Protein AF-A0AAJ1CGI8-F1 (afdb_monomer_lite)

Secondary structure (DSSP, 8-state):
----B--TT-SEE--HHHHHHHHHHHHHH---SPPEE-TTSBEEE-HHHHHHHHHTT---------SSS------TT--TT-HHHHHHHHHHHHHHHTSEE-HHHHHHH--HHHHHTTT----TTSS-HHHHTTT--------TT-S---------GGGHHHHHHHHHHH-HHHHHHHHHHHHHHHHTT-

Foldseek 3Di:
DPPAAEDPLAQKDQDPVLLVLLLVLCVQQNDDDDFDADPNNYTNGCNSNVVSCVVVVHDDDDDDDPPPDDDDDDDPVDDPPDPSVVSNVVSVVVSVVNIDGPVVSVVVVDDPVRCVVVVNDDPPVPPPPVVCVVPVDFPWPPPVVDPDIDGDDDDPPVCVVVVVVCCVVPNPVVVVVVCCVVVVVVVVVD

Sequence (190 aa):
MADIKLDPKNYRVHGEKNKAIIRKSLEDCGTGRSILLDGDDVVIAGNGVYEQAQALGLPVRVIESDGRELIAIKRTDLKTEDDKRRALALADNHASDTSVFNIDSVLMDFSPEELDMWEFEIDTANIDLLSEVEQNGFKNAVNESSDLFTLSFALPKSMKEDVEAYIKRNGKDNLTQLIISEVCRDAEVK

Organism: NCBI:txid328813

Radius of gyration: 23.58 Å; chains: 1; bounding box: 52×40×68 Å

pLDDT: mean 82.71, std 18.22, range [37.0, 97.88]

Structure (mmCIF, N/CA/C/O backbone):
data_AF-A0AAJ1CGI8-F1
#
_entry.id   AF-A0AAJ1CGI8-F1
#
loop_
_atom_site.group_PDB
_atom_site.id
_atom_site.type_symbol
_atom_site.label_atom_id
_atom_site.label_alt_id
_atom_site.label_comp_id
_atom_site.label_asym_id
_atom_site.label_entity_id
_atom_site.label_seq_id
_atom_site.pdbx_PDB_ins_code
_atom_site.Cartn_x
_atom_site.Cartn_y
_atom_site.Cartn_z
_atom_site.occupancy
_atom_site.B_iso_or_equiv
_atom_site.auth_seq_id
_atom_site.auth_comp_id
_atom_site.auth_asym_id
_atom_site.auth_atom_id
_atom_site.pdbx_PDB_model_num
ATOM 1 N N . MET A 1 1 ? -12.307 19.191 0.518 1.00 54.50 1 MET A N 1
ATOM 2 C CA . MET A 1 1 ? -11.689 17.870 0.751 1.00 54.50 1 MET A CA 1
ATOM 3 C C . MET A 1 1 ? -10.482 17.816 -0.160 1.00 54.50 1 MET A C 1
ATOM 5 O O . MET A 1 1 ? -10.618 18.311 -1.271 1.00 54.50 1 MET A O 1
ATOM 9 N N . ALA A 1 2 ? -9.329 17.349 0.322 1.00 65.31 2 ALA A N 1
ATOM 10 C CA . ALA A 1 2 ? -8.169 17.146 -0.545 1.00 65.31 2 ALA A CA 1
ATOM 11 C C . ALA A 1 2 ? -8.560 16.169 -1.663 1.00 65.31 2 ALA A C 1
ATOM 13 O O . ALA A 1 2 ? -9.257 15.184 -1.393 1.00 65.31 2 ALA A O 1
ATOM 14 N N . ASP A 1 3 ? -8.198 16.495 -2.899 1.00 88.94 3 ASP A N 1
ATOM 15 C CA . ASP A 1 3 ? -8.487 15.672 -4.073 1.00 88.94 3 ASP A CA 1
ATOM 16 C C . ASP A 1 3 ? -7.402 14.599 -4.188 1.00 88.94 3 ASP A C 1
ATOM 18 O O . ASP A 1 3 ? -6.450 14.732 -4.954 1.00 88.94 3 ASP A O 1
ATOM 22 N N . ILE A 1 4 ? -7.510 13.582 -3.327 1.00 96.00 4 ILE A N 1
ATOM 23 C CA . ILE A 1 4 ? -6.536 12.493 -3.240 1.00 96.00 4 ILE A CA 1
ATOM 24 C C . ILE A 1 4 ? -6.650 11.614 -4.486 1.00 96.00 4 ILE A C 1
ATOM 26 O O . ILE A 1 4 ? -7.732 11.136 -4.834 1.00 96.00 4 ILE A O 1
ATOM 30 N N . LYS A 1 5 ? -5.513 11.360 -5.130 1.00 96.94 5 LYS A N 1
ATOM 31 C CA . LYS A 1 5 ? -5.413 10.602 -6.378 1.00 96.94 5 LYS A CA 1
ATOM 32 C C . LYS A 1 5 ? -4.744 9.263 -6.121 1.00 96.94 5 LYS A C 1
ATOM 34 O O . LYS A 1 5 ? -3.723 9.183 -5.442 1.00 96.94 5 LYS A O 1
ATOM 39 N N . LEU A 1 6 ? -5.296 8.209 -6.714 1.00 96.88 6 LEU A N 1
ATOM 40 C CA . LEU A 1 6 ? -4.577 6.943 -6.827 1.00 96.88 6 LEU A CA 1
ATOM 41 C C . LEU A 1 6 ? -3.311 7.154 -7.661 1.00 96.88 6 LEU A C 1
ATOM 43 O O . LEU A 1 6 ? -3.328 7.917 -8.629 1.00 96.88 6 LEU A O 1
ATOM 47 N N . ASP A 1 7 ? -2.239 6.461 -7.296 1.00 96.25 7 ASP A N 1
ATOM 48 C CA . ASP A 1 7 ? -0.998 6.500 -8.057 1.00 96.25 7 ASP A CA 1
ATOM 49 C C . ASP A 1 7 ? -1.140 5.659 -9.338 1.00 96.25 7 ASP A C 1
ATOM 51 O O . ASP A 1 7 ? -1.318 4.436 -9.256 1.00 96.25 7 ASP A O 1
ATOM 55 N N . PRO A 1 8 ? -1.054 6.272 -10.536 1.00 91.94 8 PRO A N 1
ATOM 56 C CA . PRO A 1 8 ? -1.125 5.541 -11.797 1.00 91.94 8 PRO A CA 1
ATOM 57 C C . PRO A 1 8 ? 0.073 4.605 -12.026 1.00 91.94 8 PRO A C 1
ATOM 59 O O . PRO A 1 8 ? -0.001 3.746 -12.904 1.00 91.94 8 PRO A O 1
ATOM 62 N N . LYS A 1 9 ? 1.164 4.761 -11.264 1.00 92.19 9 LYS A N 1
ATOM 63 C CA . LYS A 1 9 ? 2.377 3.936 -11.312 1.00 92.19 9 LYS A CA 1
ATOM 64 C C . LYS A 1 9 ? 2.575 3.080 -10.055 1.00 92.19 9 LYS A C 1
ATOM 66 O O . LYS A 1 9 ? 3.682 2.619 -9.795 1.00 92.19 9 LYS A O 1
ATOM 71 N N . ASN A 1 10 ? 1.506 2.813 -9.304 1.00 92.50 10 ASN A N 1
ATOM 72 C CA . ASN A 1 10 ? 1.587 2.021 -8.081 1.00 92.50 10 ASN A CA 1
ATOM 73 C C . ASN A 1 10 ? 2.262 0.658 -8.328 1.00 92.50 10 ASN A C 1
ATOM 75 O O . ASN A 1 10 ? 1.743 -0.184 -9.067 1.00 92.50 10 ASN A O 1
ATOM 79 N N . TYR A 1 11 ? 3.378 0.402 -7.643 1.00 92.94 11 TYR A N 1
ATOM 80 C CA . TYR A 1 11 ? 4.131 -0.846 -7.794 1.00 92.94 11 TYR A CA 1
ATOM 81 C C . TYR A 1 11 ? 3.379 -2.080 -7.290 1.00 92.94 11 TYR A C 1
ATOM 83 O O . TYR A 1 11 ? 3.784 -3.196 -7.596 1.00 92.94 11 TYR A O 1
ATOM 91 N N . ARG A 1 12 ? 2.304 -1.928 -6.505 1.00 93.06 12 ARG A N 1
ATOM 92 C CA . ARG A 1 12 ? 1.484 -3.054 -6.034 1.00 93.06 12 ARG A CA 1
ATOM 93 C C . ARG A 1 12 ? 0.245 -3.252 -6.904 1.00 93.06 12 ARG A C 1
ATOM 95 O O . ARG A 1 12 ? -0.610 -2.379 -7.001 1.00 93.06 12 ARG A O 1
ATOM 102 N N . VAL A 1 13 ? 0.082 -4.448 -7.456 1.00 90.75 13 VAL A N 1
ATOM 103 C CA . VAL A 1 13 ? -1.128 -4.849 -8.177 1.00 90.75 13 VAL A CA 1
ATOM 104 C C . VAL A 1 13 ? -2.118 -5.480 -7.202 1.00 90.75 13 VAL A C 1
ATOM 106 O O . VAL A 1 13 ? -1.819 -6.459 -6.510 1.00 90.75 13 VAL A O 1
ATOM 109 N N . HIS A 1 14 ? -3.326 -4.923 -7.168 1.00 93.00 14 HIS A N 1
ATOM 110 C CA . HIS A 1 14 ? -4.419 -5.381 -6.317 1.00 93.00 14 HIS A CA 1
ATOM 111 C C . HIS A 1 14 ? -5.471 -6.105 -7.165 1.00 93.00 14 HIS A C 1
ATOM 113 O O . HIS A 1 14 ? -6.295 -5.466 -7.814 1.00 93.00 14 HIS A O 1
ATOM 119 N N . GLY A 1 15 ? -5.452 -7.440 -7.168 1.00 91.75 15 GLY A N 1
ATOM 120 C CA . GLY A 1 15 ? -6.490 -8.245 -7.826 1.00 91.75 15 GLY A CA 1
ATOM 121 C C . GLY A 1 15 ? -7.808 -8.286 -7.040 1.00 91.75 15 GLY A C 1
ATOM 122 O O . GLY A 1 15 ? -7.861 -7.921 -5.866 1.00 91.75 15 GLY A O 1
ATOM 123 N N . GLU A 1 16 ? -8.872 -8.811 -7.650 1.00 94.56 16 GLU A N 1
ATOM 124 C CA . GLU A 1 16 ? -10.221 -8.840 -7.052 1.00 94.56 16 GLU A CA 1
ATOM 125 C C . GLU A 1 16 ? -10.273 -9.522 -5.678 1.00 94.56 16 GLU A C 1
ATOM 127 O O . GLU A 1 16 ? -10.894 -9.014 -4.745 1.00 94.56 16 GLU A O 1
ATOM 132 N N . LYS A 1 17 ? -9.557 -10.643 -5.507 1.00 94.06 17 LYS A N 1
ATOM 133 C CA . LYS A 1 17 ? -9.461 -11.330 -4.208 1.00 94.06 17 LYS A CA 1
ATOM 134 C C . LYS A 1 17 ? -8.841 -10.428 -3.140 1.00 94.06 17 LYS A C 1
ATOM 136 O O . LYS A 1 17 ? -9.324 -10.389 -2.011 1.00 94.06 17 LYS A O 1
ATOM 141 N N . ASN A 1 18 ? -7.781 -9.707 -3.497 1.00 96.19 18 ASN A N 1
ATOM 142 C CA . ASN A 1 18 ? -7.107 -8.784 -2.596 1.00 96.19 18 ASN A CA 1
ATOM 143 C C . ASN A 1 18 ? -8.034 -7.622 -2.206 1.00 96.19 18 ASN A C 1
ATOM 145 O O . ASN A 1 18 ? -8.237 -7.367 -1.019 1.00 96.19 18 ASN A O 1
ATOM 149 N N . LYS A 1 19 ? -8.687 -6.995 -3.193 1.00 96.69 19 LYS A N 1
ATOM 150 C CA . LYS A 1 19 ? -9.667 -5.922 -2.971 1.00 96.69 19 LYS A CA 1
ATOM 151 C C . LYS A 1 19 ? -10.836 -6.372 -2.096 1.00 96.69 19 LYS A C 1
ATOM 153 O O . LYS A 1 19 ? -11.246 -5.631 -1.205 1.00 96.69 19 LYS A O 1
ATOM 158 N N . ALA A 1 20 ? -11.332 -7.594 -2.285 1.00 96.88 20 ALA A N 1
ATOM 159 C CA . ALA A 1 20 ? -12.395 -8.163 -1.460 1.00 96.88 20 ALA A CA 1
ATOM 160 C C . ALA A 1 20 ? -11.973 -8.328 0.012 1.00 96.88 20 ALA A C 1
ATOM 162 O O . ALA A 1 20 ? -12.754 -8.013 0.909 1.00 96.88 20 ALA A O 1
ATOM 163 N N . ILE A 1 21 ? -10.735 -8.769 0.274 1.00 96.62 21 ILE A N 1
ATOM 164 C CA . ILE A 1 21 ? -10.188 -8.867 1.640 1.00 96.62 21 ILE A CA 1
ATOM 165 C C . ILE A 1 21 ? -10.078 -7.475 2.273 1.00 96.62 21 ILE A C 1
ATOM 167 O O . ILE A 1 21 ? -10.522 -7.286 3.407 1.00 96.62 21 ILE A O 1
ATOM 171 N N . ILE A 1 22 ? -9.541 -6.496 1.537 1.00 97.56 22 ILE A N 1
ATOM 172 C CA . ILE A 1 22 ? -9.420 -5.105 1.997 1.00 97.56 22 ILE A CA 1
ATOM 173 C C . ILE A 1 22 ? -10.798 -4.537 2.345 1.00 97.56 22 ILE A C 1
ATOM 175 O O . ILE A 1 22 ? -10.999 -4.046 3.456 1.00 97.56 22 ILE A O 1
ATOM 179 N N . ARG A 1 23 ? -11.766 -4.645 1.427 1.00 97.88 23 ARG A N 1
ATOM 180 C CA . ARG A 1 23 ? -13.141 -4.177 1.634 1.00 97.88 23 ARG A CA 1
ATOM 181 C C . ARG A 1 23 ? -13.770 -4.818 2.866 1.00 97.88 23 ARG A C 1
ATOM 183 O O . ARG A 1 23 ? -14.272 -4.097 3.722 1.00 97.88 23 ARG A O 1
ATOM 190 N N . LYS A 1 24 ? -13.676 -6.144 2.996 1.00 97.50 24 LYS A N 1
ATOM 191 C CA . LYS A 1 24 ? -14.204 -6.866 4.159 1.00 97.50 24 LYS A CA 1
ATOM 192 C C . LYS A 1 24 ? -13.574 -6.379 5.464 1.00 97.50 24 LYS A C 1
ATOM 194 O O . LYS A 1 24 ? -14.275 -6.183 6.452 1.00 97.50 24 LYS A O 1
ATOM 199 N N . SER A 1 25 ? -12.259 -6.156 5.475 1.00 97.81 25 SER A N 1
ATOM 200 C CA . SER A 1 25 ? -11.570 -5.600 6.642 1.00 97.81 25 SER A CA 1
ATOM 201 C C . SER A 1 25 ? -12.095 -4.208 6.997 1.00 97.81 25 SER A C 1
ATOM 203 O O . SER A 1 25 ? -12.320 -3.923 8.171 1.00 97.81 25 SER A O 1
ATOM 205 N N . LEU A 1 26 ? -12.313 -3.341 6.005 1.00 97.81 26 LEU A N 1
ATOM 206 C CA . LEU A 1 26 ? -12.852 -1.999 6.227 1.00 97.81 26 LEU A CA 1
ATOM 207 C C . LEU A 1 26 ? -14.278 -2.035 6.792 1.00 97.81 26 LEU A C 1
ATOM 209 O O . LEU A 1 26 ? -14.566 -1.297 7.732 1.00 97.81 26 LEU A O 1
ATOM 213 N N . GLU A 1 27 ? -15.140 -2.904 6.266 1.00 97.81 27 GLU A N 1
ATOM 214 C CA . GLU A 1 27 ? -16.526 -3.073 6.722 1.00 97.81 27 GLU A CA 1
ATOM 215 C C . GLU A 1 27 ? -16.593 -3.625 8.155 1.00 97.81 27 GLU A C 1
ATOM 217 O O . GLU A 1 27 ? -17.254 -3.045 9.018 1.00 97.81 27 GLU A O 1
ATOM 222 N N . ASP A 1 28 ? -15.865 -4.709 8.437 1.00 97.31 28 ASP A N 1
ATOM 223 C CA . ASP A 1 28 ? -15.960 -5.415 9.719 1.00 97.31 28 ASP A CA 1
ATOM 224 C C . ASP A 1 28 ? -15.150 -4.726 10.827 1.00 97.31 28 ASP A C 1
ATOM 226 O O . ASP A 1 28 ? -15.554 -4.675 11.994 1.00 97.31 28 ASP A O 1
ATOM 230 N N . CYS A 1 29 ? -13.966 -4.212 10.483 1.00 97.12 29 CYS A N 1
ATOM 231 C CA . CYS A 1 29 ? -12.972 -3.756 11.452 1.00 97.12 29 CYS A CA 1
ATOM 232 C C . CYS A 1 29 ? -12.777 -2.234 11.464 1.00 97.12 29 CYS A C 1
ATOM 234 O O . CYS A 1 29 ? -12.255 -1.699 12.454 1.00 97.12 29 CYS A O 1
ATOM 236 N N . GLY A 1 30 ? -13.224 -1.523 10.427 1.00 96.56 30 GLY A N 1
ATOM 237 C CA . GLY A 1 30 ? -12.868 -0.126 10.179 1.00 96.56 30 GLY A CA 1
ATOM 238 C C . GLY A 1 30 ? -11.433 0.028 9.662 1.00 96.56 30 GLY A C 1
ATOM 239 O O . GLY A 1 30 ? -10.721 -0.952 9.444 1.00 96.56 30 GLY A O 1
ATOM 240 N N . THR A 1 31 ? -10.979 1.271 9.501 1.00 94.75 31 THR A N 1
ATOM 241 C CA . THR A 1 31 ? -9.614 1.563 9.036 1.00 94.75 31 THR A CA 1
ATOM 242 C C . THR A 1 31 ? -8.566 1.127 10.069 1.00 94.75 31 THR A C 1
ATOM 244 O O . THR A 1 31 ? -8.690 1.399 11.268 1.00 94.75 31 THR A O 1
ATOM 247 N N . GLY A 1 32 ? -7.550 0.395 9.607 1.00 90.44 32 GLY A N 1
ATOM 248 C CA . GLY A 1 32 ? -6.433 -0.081 10.426 1.00 90.44 32 GLY A CA 1
ATOM 249 C C . GLY A 1 32 ? -5.272 0.907 10.430 1.00 90.44 32 GLY A C 1
ATOM 250 O O . GLY A 1 32 ? -5.163 1.739 11.330 1.00 90.44 32 GLY A O 1
ATOM 251 N N . ARG A 1 33 ? -4.411 0.802 9.412 1.00 89.81 33 ARG A N 1
ATOM 252 C CA . ARG A 1 33 ? -3.292 1.727 9.160 1.00 89.81 33 ARG A CA 1
ATOM 253 C C . ARG A 1 33 ? -3.723 2.938 8.326 1.00 89.81 33 ARG A C 1
ATOM 255 O O . ARG A 1 33 ? -4.756 2.909 7.656 1.00 89.81 33 ARG A O 1
ATOM 262 N N . SER A 1 34 ? -2.921 4.000 8.385 1.00 95.00 34 SER A N 1
ATOM 263 C CA . SER A 1 34 ? -2.995 5.124 7.449 1.00 95.00 34 SER A CA 1
ATOM 264 C C . SER A 1 34 ? -2.550 4.720 6.046 1.00 95.00 34 SER A C 1
ATOM 266 O O . SER A 1 34 ? -1.840 3.733 5.858 1.00 95.00 34 SER A O 1
ATOM 268 N N . ILE A 1 35 ? -2.943 5.543 5.078 1.00 96.38 35 ILE A N 1
ATOM 269 C CA . ILE A 1 35 ? -2.306 5.622 3.762 1.00 96.38 35 ILE A CA 1
ATOM 270 C C . ILE A 1 35 ? -1.224 6.709 3.787 1.00 96.38 35 ILE A C 1
ATOM 272 O O . ILE A 1 35 ? -1.227 7.559 4.683 1.00 96.38 35 ILE A O 1
ATOM 276 N N . LEU A 1 36 ? -0.319 6.689 2.813 1.00 97.38 36 LEU A N 1
ATOM 277 C CA . LEU A 1 36 ? 0.725 7.699 2.648 1.00 97.38 36 LEU A CA 1
ATOM 278 C C . LEU A 1 36 ? 0.494 8.464 1.346 1.00 97.38 36 LEU A C 1
ATOM 280 O O . LEU A 1 36 ? 0.279 7.836 0.311 1.00 97.38 36 LEU A O 1
ATOM 284 N N . LEU A 1 37 ? 0.544 9.793 1.417 1.00 97.75 37 LEU A N 1
ATOM 285 C CA . LEU A 1 37 ? 0.412 10.701 0.279 1.00 97.75 37 LEU A CA 1
ATOM 286 C C . LEU A 1 37 ? 1.731 11.440 0.051 1.00 97.75 37 LEU A C 1
ATOM 288 O O . LEU A 1 37 ? 2.469 11.676 1.012 1.00 97.75 37 LEU A O 1
ATOM 292 N N . ASP A 1 38 ? 2.002 11.816 -1.193 1.00 97.38 38 ASP A N 1
ATOM 293 C CA . ASP A 1 38 ? 3.004 12.830 -1.509 1.00 97.38 38 ASP A CA 1
ATOM 294 C C . ASP A 1 38 ? 2.438 14.258 -1.355 1.00 97.38 38 ASP A C 1
ATOM 296 O O . ASP A 1 38 ? 1.288 14.461 -0.959 1.00 97.38 38 ASP A O 1
ATOM 300 N N . GLY A 1 39 ? 3.270 15.264 -1.641 1.00 96.94 39 GLY A N 1
ATOM 301 C CA . GLY A 1 39 ? 2.877 16.675 -1.569 1.00 96.94 39 GLY A CA 1
ATOM 302 C C . GLY A 1 39 ? 1.893 17.130 -2.655 1.00 96.94 39 GLY A C 1
ATOM 303 O O . GLY A 1 39 ? 1.392 18.247 -2.559 1.00 96.94 39 GLY A O 1
ATOM 304 N N . ASP A 1 40 ? 1.611 16.286 -3.654 1.00 96.81 40 ASP A N 1
ATOM 305 C CA . ASP A 1 40 ? 0.697 16.539 -4.777 1.00 96.81 40 ASP A CA 1
ATOM 306 C C . ASP A 1 40 ? -0.637 15.764 -4.635 1.00 96.81 40 ASP A C 1
ATOM 308 O O . ASP A 1 40 ? -1.422 15.650 -5.592 1.00 96.81 40 ASP 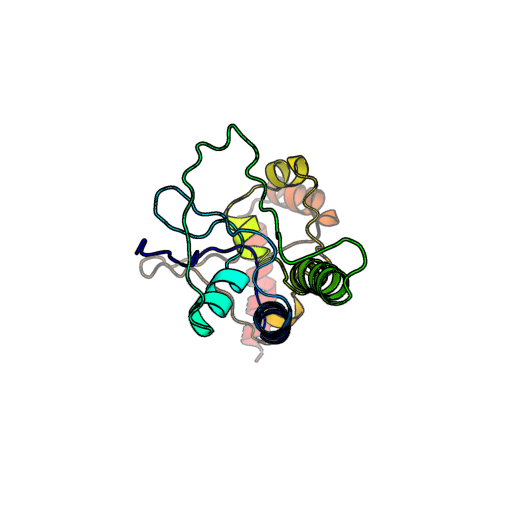A O 1
ATOM 312 N N . ASP A 1 41 ? -0.900 15.257 -3.423 1.00 97.06 41 ASP A N 1
ATOM 313 C CA . ASP A 1 41 ? -2.054 14.443 -3.031 1.00 97.06 41 ASP A CA 1
ATOM 314 C C . ASP A 1 41 ? -2.138 13.079 -3.755 1.00 97.06 41 ASP A C 1
ATOM 316 O O . ASP A 1 41 ? -3.225 12.511 -3.898 1.00 97.06 41 ASP A O 1
ATOM 320 N N . VAL A 1 42 ? -1.012 12.513 -4.202 1.00 97.75 42 VAL A N 1
ATOM 321 C CA . VAL A 1 42 ? -0.951 11.189 -4.846 1.00 97.75 42 VAL A CA 1
ATOM 322 C C . VAL A 1 42 ? -0.563 10.108 -3.834 1.00 97.75 42 VAL A C 1
ATOM 324 O O . VAL A 1 42 ? 0.331 10.283 -3.006 1.00 97.75 42 VAL A O 1
ATOM 327 N N . VAL A 1 43 ? -1.253 8.965 -3.867 1.00 97.88 43 VAL A N 1
ATOM 328 C CA . VAL A 1 43 ? -1.054 7.872 -2.900 1.00 97.88 43 VAL A CA 1
ATOM 329 C C . VAL A 1 43 ? 0.256 7.111 -3.150 1.00 97.88 43 VAL A C 1
ATOM 331 O O . VAL A 1 43 ? 0.319 6.262 -4.032 1.00 97.88 43 VAL A O 1
ATOM 334 N N . ILE A 1 44 ? 1.254 7.301 -2.283 1.00 97.00 44 ILE A N 1
ATOM 335 C CA . ILE A 1 44 ? 2.504 6.516 -2.255 1.00 97.00 44 ILE A CA 1
ATOM 336 C C . ILE A 1 44 ? 2.244 5.086 -1.757 1.00 97.00 44 ILE A C 1
ATOM 338 O O . ILE A 1 44 ? 2.766 4.114 -2.297 1.00 97.00 44 ILE A O 1
ATOM 342 N N . ALA A 1 45 ? 1.448 4.938 -0.692 1.00 95.69 45 ALA A N 1
ATOM 343 C CA . ALA A 1 45 ? 1.171 3.639 -0.081 1.00 95.69 45 ALA A CA 1
ATOM 344 C C . ALA A 1 45 ? -0.280 3.529 0.384 1.00 95.69 45 ALA A C 1
ATOM 346 O O . ALA A 1 45 ? -0.827 4.447 0.994 1.00 95.69 45 ALA A O 1
ATOM 347 N N . GLY A 1 46 ? -0.885 2.363 0.145 1.00 96.06 46 GLY A N 1
ATOM 348 C CA . GLY A 1 46 ? -2.280 2.097 0.494 1.00 96.06 46 GLY A CA 1
ATOM 349 C C . GLY A 1 46 ? -3.281 2.364 -0.633 1.00 96.06 46 GLY A C 1
ATOM 350 O O . GLY A 1 46 ? -4.451 2.590 -0.338 1.00 96.06 46 GLY A O 1
ATOM 351 N N . ASN A 1 47 ? -2.861 2.292 -1.904 1.00 96.88 47 ASN A N 1
ATOM 352 C CA . ASN A 1 47 ? -3.729 2.457 -3.081 1.00 96.88 47 ASN A CA 1
ATOM 353 C C . ASN A 1 47 ? -5.000 1.591 -3.012 1.00 96.88 47 ASN A C 1
ATOM 355 O O . ASN A 1 47 ? -6.108 2.124 -3.040 1.00 96.88 47 ASN A O 1
ATOM 359 N N . GLY A 1 48 ? -4.864 0.272 -2.812 1.00 95.81 48 GLY A N 1
ATOM 360 C CA . GLY A 1 48 ? -6.026 -0.616 -2.675 1.00 95.81 48 GLY A CA 1
ATOM 361 C C . GLY A 1 48 ? -6.920 -0.289 -1.469 1.00 95.81 48 GLY A C 1
ATOM 362 O O . GLY A 1 48 ? -8.139 -0.435 -1.543 1.00 95.81 48 GLY A O 1
ATOM 363 N N . VAL A 1 49 ? -6.342 0.201 -0.365 1.00 96.88 49 VAL A N 1
ATOM 364 C CA . VAL A 1 49 ? -7.106 0.630 0.823 1.00 96.88 49 VAL A CA 1
ATOM 365 C C . VAL A 1 49 ? -7.910 1.890 0.519 1.00 96.88 49 VAL A C 1
ATOM 367 O O . VAL A 1 49 ? -9.095 1.934 0.843 1.00 96.88 49 VAL A O 1
ATOM 370 N N . TYR A 1 50 ? -7.294 2.888 -0.119 1.00 97.44 50 TYR A N 1
ATOM 371 C CA . TYR A 1 50 ? -7.958 4.136 -0.484 1.00 97.44 50 TYR A CA 1
ATOM 372 C C . TYR A 1 50 ? -9.089 3.903 -1.493 1.00 97.44 50 TYR A C 1
ATOM 374 O O . TYR A 1 50 ? -10.203 4.370 -1.261 1.00 97.44 50 TYR A O 1
ATOM 382 N N . GLU A 1 51 ? -8.850 3.096 -2.535 1.00 96.75 51 GLU A N 1
ATOM 383 C CA . GLU A 1 51 ? -9.865 2.716 -3.529 1.00 96.75 51 GLU A CA 1
ATOM 384 C C . GLU A 1 51 ? -11.115 2.122 -2.854 1.00 96.75 51 GLU A C 1
ATOM 386 O O . GLU A 1 51 ? -12.242 2.565 -3.091 1.00 96.75 51 GLU A O 1
ATOM 391 N N . GLN A 1 52 ? -10.930 1.141 -1.962 1.00 97.75 52 GLN A N 1
ATOM 392 C CA . GLN A 1 52 ? -12.060 0.504 -1.283 1.00 97.75 52 GLN A CA 1
ATOM 393 C C . GLN A 1 52 ? -12.703 1.412 -0.228 1.00 97.75 52 GLN A C 1
ATOM 395 O O . GLN A 1 52 ? -13.924 1.390 -0.075 1.00 97.75 52 GLN A O 1
ATOM 400 N N . ALA A 1 53 ? -11.926 2.243 0.473 1.00 97.19 53 ALA A N 1
ATOM 401 C CA . ALA A 1 53 ? -12.456 3.211 1.431 1.00 97.19 53 ALA A CA 1
ATOM 402 C C . ALA A 1 53 ? -13.338 4.266 0.746 1.00 97.19 53 ALA A C 1
ATOM 404 O O . ALA A 1 53 ? -14.419 4.578 1.251 1.00 97.19 53 ALA A O 1
ATOM 405 N N . GLN A 1 54 ? -12.923 4.758 -0.425 1.00 96.12 54 GLN A N 1
ATOM 406 C CA . GLN A 1 54 ? -13.710 5.673 -1.249 1.00 96.12 54 GLN A CA 1
ATOM 407 C C . GLN A 1 54 ? -15.007 5.008 -1.720 1.00 96.12 54 GLN A C 1
ATOM 409 O O . GLN A 1 54 ? -16.081 5.595 -1.597 1.00 96.12 54 GLN A O 1
ATOM 414 N N . ALA A 1 55 ? -14.932 3.756 -2.180 1.00 96.81 55 ALA A N 1
ATOM 415 C CA . ALA A 1 55 ? -16.103 2.993 -2.603 1.00 96.81 55 ALA A CA 1
ATOM 416 C C . ALA A 1 55 ? -17.090 2.684 -1.455 1.00 96.81 55 ALA A C 1
ATOM 418 O O . ALA A 1 55 ? -18.257 2.395 -1.713 1.00 96.81 55 ALA A O 1
ATOM 419 N N . LEU A 1 56 ? -16.637 2.742 -0.198 1.00 97.38 56 LEU A N 1
ATOM 420 C CA . LEU A 1 56 ? -17.466 2.643 1.010 1.00 97.38 56 LEU A CA 1
ATOM 421 C C . LEU A 1 56 ? -17.924 4.010 1.549 1.00 97.38 56 LEU A C 1
ATOM 423 O O . LEU A 1 56 ? -18.675 4.060 2.522 1.00 97.38 56 LEU A O 1
ATOM 427 N N . GLY A 1 57 ? -17.480 5.119 0.951 1.00 96.56 57 GLY A N 1
ATOM 428 C CA . GLY A 1 57 ? -17.795 6.470 1.417 1.00 96.56 57 GLY A CA 1
ATOM 429 C C . GLY A 1 57 ? -17.191 6.807 2.784 1.00 96.56 57 GLY A C 1
ATOM 430 O O . GLY A 1 57 ? -17.753 7.622 3.518 1.00 96.56 57 GLY A O 1
ATOM 431 N N . LEU A 1 58 ? -16.072 6.175 3.158 1.00 96.06 58 LEU A N 1
ATOM 432 C CA . LEU A 1 58 ? -15.409 6.453 4.430 1.00 96.06 58 LEU A CA 1
ATOM 433 C C . LEU A 1 58 ? -14.762 7.849 4.407 1.00 96.06 58 LEU A C 1
ATOM 435 O O . LEU A 1 58 ? -14.088 8.201 3.437 1.00 96.06 58 LEU A O 1
ATOM 439 N N . PRO A 1 59 ? -14.927 8.659 5.469 1.00 94.81 59 PRO A N 1
ATOM 440 C CA . PRO A 1 59 ? -14.317 9.979 5.529 1.00 94.81 59 PRO A CA 1
ATOM 441 C C . PRO A 1 59 ? -12.795 9.872 5.657 1.00 94.81 59 PRO A C 1
ATOM 443 O O . PRO A 1 59 ? -12.277 9.046 6.411 1.00 94.81 59 PRO A O 1
ATOM 446 N N . VAL A 1 60 ? -12.082 10.767 4.973 1.00 95.12 60 VAL A N 1
ATOM 447 C CA . VAL A 1 60 ? -10.617 10.829 4.998 1.00 95.12 60 VAL A CA 1
ATOM 448 C C . VAL A 1 60 ? -10.158 12.099 5.699 1.00 95.12 60 VAL A C 1
ATOM 450 O O . VAL A 1 60 ? -10.641 13.197 5.420 1.00 95.12 60 VAL A O 1
ATOM 453 N N . ARG A 1 61 ? -9.212 11.936 6.624 1.00 95.00 61 ARG A N 1
ATOM 454 C CA . ARG A 1 61 ? -8.536 13.029 7.321 1.00 95.00 61 ARG A CA 1
ATOM 455 C C . ARG A 1 61 ? -7.056 12.991 6.966 1.00 95.00 61 ARG A C 1
ATOM 457 O O . ARG A 1 61 ? -6.398 11.997 7.251 1.00 95.00 61 ARG A O 1
ATOM 464 N N . VAL A 1 62 ? -6.556 14.083 6.398 1.00 96.06 62 VAL A N 1
ATOM 465 C CA . VAL A 1 62 ? -5.134 14.260 6.078 1.00 96.06 62 VAL A CA 1
ATOM 466 C C . VAL A 1 62 ? -4.418 14.885 7.276 1.00 96.06 62 VAL A C 1
ATOM 468 O O . VAL A 1 62 ? -4.961 15.774 7.938 1.00 96.06 62 VAL A O 1
ATOM 471 N N . ILE A 1 63 ? -3.224 14.376 7.576 1.00 95.62 63 ILE A N 1
ATOM 472 C CA . ILE A 1 63 ? -2.284 14.936 8.550 1.00 95.62 63 ILE A CA 1
ATOM 473 C C . ILE A 1 63 ? -0.993 15.192 7.776 1.00 95.62 63 ILE A C 1
ATOM 475 O O . ILE A 1 63 ? -0.396 14.244 7.273 1.00 95.62 63 ILE A O 1
ATOM 479 N N . GLU A 1 64 ? -0.598 16.456 7.655 1.00 96.00 64 GLU A N 1
ATOM 480 C CA . GLU A 1 64 ? 0.648 16.838 6.988 1.00 96.00 64 GLU A CA 1
ATOM 481 C C . GLU A 1 64 ? 1.856 16.473 7.860 1.00 96.00 64 GLU A C 1
ATOM 483 O O . GLU A 1 64 ? 1.820 16.614 9.084 1.00 96.00 64 GLU A O 1
ATOM 488 N N . SER A 1 65 ? 2.924 15.994 7.226 1.00 96.44 65 SER A N 1
ATOM 489 C CA . SER A 1 65 ? 4.192 15.640 7.865 1.00 96.44 65 SER A CA 1
ATOM 490 C C . SER A 1 65 ? 5.334 15.848 6.872 1.00 96.44 65 SER A C 1
ATOM 492 O O . SER A 1 65 ? 5.150 15.677 5.670 1.00 96.44 65 SER A O 1
ATOM 494 N N . ASP A 1 66 ? 6.519 16.187 7.375 1.00 97.19 66 ASP A N 1
ATOM 495 C CA . ASP A 1 66 ? 7.759 16.272 6.594 1.00 97.19 66 ASP A CA 1
ATOM 496 C C . ASP A 1 66 ? 8.616 14.993 6.695 1.00 97.19 66 ASP A C 1
ATOM 498 O O . ASP A 1 66 ? 9.763 14.968 6.246 1.00 97.19 66 ASP A O 1
ATOM 502 N N . GLY A 1 67 ? 8.076 13.938 7.319 1.00 96.62 67 GLY A N 1
ATOM 503 C CA . GLY A 1 67 ? 8.740 12.646 7.485 1.00 96.62 67 GLY A CA 1
ATOM 504 C C . GLY A 1 67 ? 9.778 12.585 8.611 1.00 96.62 67 GLY A C 1
ATOM 505 O O . GLY A 1 67 ? 10.452 11.565 8.746 1.00 96.62 67 GLY A O 1
ATOM 506 N N . ARG A 1 68 ? 9.930 13.631 9.437 1.00 97.81 68 ARG A N 1
ATOM 507 C CA . ARG A 1 68 ? 10.909 13.642 10.547 1.00 97.81 68 ARG A CA 1
ATOM 508 C C . ARG A 1 68 ? 10.396 13.027 11.845 1.00 97.81 68 ARG A C 1
ATOM 510 O O . ARG A 1 68 ? 11.191 12.768 12.748 1.00 97.81 68 ARG A O 1
ATOM 517 N N . GLU A 1 69 ? 9.093 12.788 11.946 1.00 97.00 69 GLU A N 1
ATOM 518 C CA . GLU A 1 69 ? 8.458 12.144 13.095 1.00 97.00 69 GLU A CA 1
ATOM 519 C C . GLU A 1 69 ? 7.559 10.978 12.673 1.00 97.00 69 GLU A C 1
ATOM 521 O O . GLU A 1 69 ? 6.927 10.991 11.617 1.00 97.00 69 GLU A O 1
ATOM 526 N N . LEU A 1 70 ? 7.490 9.953 13.525 1.00 96.56 70 LEU A N 1
ATOM 527 C CA . LEU A 1 70 ? 6.599 8.817 13.320 1.00 96.56 70 LEU A CA 1
ATOM 528 C C . LEU A 1 70 ? 5.172 9.184 13.743 1.00 96.56 70 LEU A C 1
ATOM 530 O O . LEU A 1 70 ? 4.906 9.406 14.926 1.00 96.56 70 LEU A O 1
ATOM 534 N N . ILE A 1 71 ? 4.234 9.146 12.799 1.00 96.12 71 ILE A N 1
ATOM 535 C CA . ILE A 1 71 ? 2.808 9.325 13.085 1.00 96.12 71 ILE A CA 1
ATOM 536 C C . ILE A 1 71 ? 2.182 7.984 13.484 1.00 96.12 71 ILE A C 1
ATOM 538 O O . ILE A 1 71 ? 2.051 7.070 12.671 1.00 96.12 71 ILE A O 1
ATOM 542 N N . ALA A 1 72 ? 1.763 7.869 14.747 1.00 95.69 72 ALA A N 1
ATOM 543 C CA . ALA A 1 72 ? 1.094 6.681 15.275 1.00 95.69 72 ALA A CA 1
ATOM 544 C C . ALA A 1 72 ? -0.428 6.878 15.379 1.00 95.69 72 ALA A C 1
ATOM 546 O O . ALA A 1 72 ? -0.906 7.798 16.047 1.00 95.69 72 ALA A O 1
ATOM 547 N N . ILE A 1 73 ? -1.206 5.966 14.786 1.00 94.31 73 ILE A N 1
ATOM 548 C CA . ILE A 1 73 ? -2.673 5.960 14.885 1.00 94.31 73 ILE A CA 1
ATOM 549 C C . ILE A 1 73 ? -3.117 5.033 16.016 1.00 94.31 73 ILE A C 1
ATOM 551 O O . ILE A 1 73 ? -2.850 3.833 16.008 1.00 94.31 73 ILE A O 1
ATOM 555 N N . LYS A 1 74 ? -3.849 5.588 16.988 1.00 95.38 74 LYS A N 1
ATOM 556 C CA . LYS A 1 74 ? -4.404 4.839 18.121 1.00 95.38 74 LYS A CA 1
ATOM 557 C C . LYS A 1 74 ? -5.910 4.623 17.959 1.00 95.38 74 LYS A C 1
ATOM 559 O O . LYS A 1 74 ? -6.688 5.565 18.086 1.00 95.38 74 LYS A O 1
ATOM 564 N N . ARG A 1 75 ? -6.324 3.365 17.781 1.00 96.62 75 ARG A N 1
ATOM 565 C CA . ARG A 1 75 ? -7.732 2.933 17.838 1.00 96.62 75 ARG A CA 1
ATOM 566 C C . ARG A 1 75 ? -8.201 2.853 19.291 1.00 96.62 75 ARG A C 1
ATOM 568 O O . ARG A 1 75 ? -7.843 1.933 20.019 1.00 96.62 75 ARG A O 1
ATOM 575 N N . THR A 1 76 ? -8.957 3.850 19.744 1.00 96.94 76 THR A N 1
ATOM 576 C CA . THR A 1 76 ? -9.453 3.922 21.131 1.00 96.94 76 THR A CA 1
ATOM 577 C C . THR A 1 76 ? -10.602 2.954 21.414 1.00 96.94 76 THR A C 1
ATOM 579 O O . THR A 1 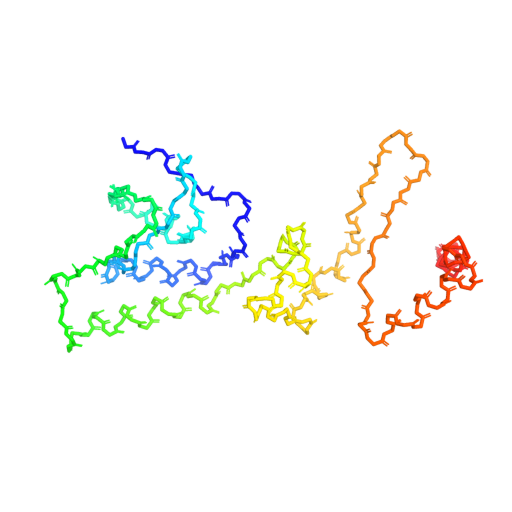76 ? -10.838 2.631 22.580 1.00 96.94 76 THR A O 1
ATOM 582 N N . ASP A 1 77 ? -11.267 2.471 20.362 1.00 96.75 77 ASP A N 1
ATOM 583 C CA . ASP A 1 77 ? -12.355 1.492 20.383 1.00 96.75 77 ASP A CA 1
ATOM 584 C C . ASP A 1 77 ? -11.878 0.033 20.442 1.00 96.75 77 ASP A C 1
ATOM 586 O O . ASP A 1 77 ? -12.711 -0.858 20.559 1.00 96.75 77 ASP A O 1
ATOM 590 N N . LEU A 1 78 ? -10.564 -0.216 20.362 1.00 97.00 78 LEU A N 1
ATOM 591 C CA . LEU A 1 78 ? -9.975 -1.555 20.390 1.00 97.00 78 LEU A CA 1
ATOM 592 C C . LEU A 1 78 ? -9.096 -1.766 21.632 1.00 97.00 78 LEU A C 1
ATOM 594 O O . LEU A 1 78 ? -8.377 -0.867 22.082 1.00 97.00 78 LEU A O 1
ATOM 598 N N . LYS A 1 79 ? -9.116 -2.990 22.158 1.00 97.50 79 LYS A N 1
ATOM 599 C CA . LYS A 1 79 ? -8.251 -3.519 23.220 1.00 97.50 79 LYS A CA 1
ATOM 600 C C . LYS A 1 79 ? -7.516 -4.769 22.739 1.00 97.50 79 LYS A C 1
ATOM 602 O O . LYS A 1 79 ? -7.849 -5.362 21.717 1.00 97.50 79 LYS A O 1
ATOM 607 N N . THR A 1 80 ? -6.478 -5.158 23.478 1.00 95.62 80 THR A N 1
ATOM 608 C CA . THR A 1 80 ? -5.567 -6.253 23.104 1.00 95.62 80 THR A CA 1
ATOM 609 C C . THR A 1 80 ? -6.285 -7.584 22.873 1.00 95.62 80 THR A C 1
ATOM 611 O O . THR A 1 80 ? -5.949 -8.286 21.918 1.00 95.62 80 THR A O 1
ATOM 614 N N . GLU A 1 81 ? -7.288 -7.880 23.701 1.00 97.06 81 GLU A N 1
ATOM 615 C CA . GLU A 1 81 ? -8.022 -9.151 23.694 1.00 97.06 81 GLU A CA 1
ATOM 616 C C . GLU A 1 81 ? -9.257 -9.147 22.780 1.00 97.06 81 GLU A C 1
ATOM 618 O O . GLU A 1 81 ? -9.921 -10.172 22.646 1.00 97.06 81 GLU A O 1
ATOM 623 N N . ASP A 1 82 ? -9.576 -8.023 22.130 1.00 97.75 82 ASP A N 1
ATOM 624 C CA . ASP A 1 82 ? -10.787 -7.928 21.317 1.00 97.75 82 ASP A CA 1
ATOM 625 C C . ASP A 1 82 ? -10.677 -8.791 20.056 1.00 97.75 82 ASP A C 1
ATOM 627 O O . ASP A 1 82 ? -9.723 -8.689 19.275 1.00 97.75 82 ASP A O 1
ATOM 631 N N . ASP A 1 83 ? -11.723 -9.566 19.778 1.00 97.88 83 ASP A N 1
ATOM 632 C CA . ASP A 1 83 ? -11.811 -10.375 18.560 1.00 97.88 83 ASP A CA 1
ATOM 633 C C . ASP A 1 83 ? -11.718 -9.513 17.295 1.00 97.88 83 ASP A C 1
ATOM 635 O O . ASP A 1 83 ? -11.024 -9.878 16.346 1.00 97.88 83 ASP A O 1
ATOM 639 N N . LYS A 1 84 ? -12.330 -8.321 17.312 1.00 97.62 84 LYS A N 1
ATOM 640 C CA . LYS A 1 84 ? -12.237 -7.334 16.224 1.00 97.62 84 LYS A CA 1
ATOM 641 C C . LYS A 1 84 ? -10.794 -6.879 15.990 1.00 97.62 84 LYS A C 1
ATOM 643 O O . LYS A 1 84 ? -10.367 -6.756 14.846 1.00 97.62 84 LYS A O 1
ATOM 648 N N . ARG A 1 85 ? -10.015 -6.673 17.059 1.00 97.31 85 ARG A N 1
ATOM 649 C CA . ARG A 1 85 ? -8.589 -6.318 16.964 1.00 97.31 85 ARG A CA 1
ATOM 650 C C . ARG A 1 85 ? -7.771 -7.473 16.388 1.00 97.31 85 ARG A C 1
ATOM 652 O O . ARG A 1 85 ? -6.879 -7.233 15.577 1.00 97.31 85 ARG A O 1
ATOM 659 N N . ARG A 1 86 ? -8.075 -8.717 16.776 1.00 97.44 86 ARG A N 1
ATOM 660 C CA . ARG A 1 86 ? -7.420 -9.921 16.238 1.00 97.44 86 ARG A CA 1
ATOM 661 C C . ARG A 1 86 ? -7.734 -10.129 14.752 1.00 97.44 86 ARG A C 1
ATOM 663 O O . ARG A 1 86 ? -6.820 -10.402 13.980 1.00 97.44 86 ARG A O 1
ATOM 670 N N . ALA A 1 87 ? -8.990 -9.946 14.350 1.00 97.38 87 ALA A N 1
ATOM 671 C CA . ALA A 1 87 ? -9.417 -10.020 12.954 1.00 97.38 87 ALA A CA 1
ATOM 672 C C . ALA A 1 87 ? -8.760 -8.930 12.094 1.00 97.38 87 ALA A C 1
ATOM 674 O O . ALA A 1 87 ? -8.226 -9.243 11.032 1.00 97.38 87 ALA A O 1
ATOM 675 N N . LEU A 1 88 ? -8.723 -7.685 12.587 1.00 96.94 88 LEU A N 1
ATOM 676 C CA . LEU A 1 88 ? -8.044 -6.578 11.913 1.00 96.94 88 LEU A CA 1
ATOM 677 C C . LEU A 1 88 ? -6.567 -6.897 11.678 1.00 96.94 88 LEU A C 1
ATOM 679 O O . LEU A 1 88 ? -6.089 -6.758 10.560 1.00 96.94 88 LEU A O 1
ATOM 683 N N . ALA A 1 89 ? -5.859 -7.377 12.705 1.00 95.94 89 ALA A N 1
ATOM 684 C CA . ALA A 1 89 ? -4.446 -7.727 12.587 1.00 95.94 89 ALA A CA 1
ATOM 685 C C . ALA A 1 89 ? -4.195 -8.820 11.532 1.00 95.94 89 ALA A C 1
ATOM 687 O O . ALA A 1 89 ? -3.215 -8.745 10.796 1.00 95.94 89 ALA A O 1
ATOM 688 N N . LEU A 1 90 ? -5.073 -9.823 11.435 1.00 95.94 90 LEU A N 1
ATOM 689 C CA . LEU A 1 90 ? -4.964 -10.855 10.406 1.00 95.94 90 LEU A CA 1
ATOM 690 C C . LEU A 1 90 ? -5.223 -10.284 9.008 1.00 95.94 90 LEU A C 1
ATOM 692 O O . LEU A 1 90 ? -4.402 -10.470 8.113 1.00 95.94 90 LEU A O 1
ATOM 696 N N . ALA A 1 91 ? -6.359 -9.611 8.821 1.00 95.19 91 ALA A N 1
ATOM 697 C CA . ALA A 1 91 ? -6.792 -9.136 7.512 1.00 95.19 91 ALA A CA 1
ATOM 698 C C . ALA A 1 91 ? -5.808 -8.123 6.918 1.00 95.19 91 ALA A C 1
ATOM 700 O O . ALA A 1 91 ? -5.500 -8.185 5.736 1.00 95.19 91 ALA A O 1
ATOM 701 N N . ASP A 1 92 ? -5.272 -7.240 7.751 1.00 92.38 92 ASP A N 1
ATOM 702 C CA . ASP A 1 92 ? -4.355 -6.175 7.367 1.00 92.38 92 ASP A CA 1
ATOM 703 C C . ASP A 1 92 ? -2.976 -6.703 6.912 1.00 92.38 92 ASP A C 1
ATOM 705 O O . ASP A 1 92 ? -2.435 -6.261 5.896 1.00 92.38 92 ASP A O 1
ATOM 709 N N . ASN A 1 93 ? -2.433 -7.714 7.599 1.00 92.69 93 ASN A N 1
ATOM 710 C CA . ASN A 1 93 ? -1.207 -8.386 7.153 1.00 92.69 93 ASN A CA 1
ATOM 711 C C . ASN A 1 93 ? -1.466 -9.258 5.917 1.00 92.69 93 ASN A C 1
ATOM 713 O O . ASN A 1 93 ? -0.771 -9.131 4.913 1.00 92.69 93 ASN A O 1
ATOM 717 N N . HIS A 1 94 ? -2.533 -10.058 5.929 1.00 93.69 94 HIS A N 1
ATOM 718 C CA . HIS A 1 94 ? -2.848 -10.955 4.819 1.00 93.69 94 HIS A CA 1
ATOM 719 C C . HIS A 1 94 ? -3.217 -10.211 3.521 1.00 93.69 94 HIS A C 1
ATOM 721 O O . HIS A 1 94 ? -2.899 -10.660 2.419 1.00 93.69 94 HIS A O 1
ATOM 727 N N . ALA A 1 95 ? -3.868 -9.048 3.618 1.00 91.19 95 ALA A N 1
ATOM 728 C CA . ALA A 1 95 ? -4.112 -8.174 2.472 1.00 91.19 95 ALA A CA 1
ATOM 729 C C . ALA A 1 95 ? -2.801 -7.668 1.849 1.00 91.19 95 ALA A C 1
ATOM 731 O O . ALA A 1 95 ? -2.738 -7.464 0.642 1.00 91.19 95 ALA A O 1
ATOM 732 N N . SER A 1 96 ? -1.737 -7.494 2.631 1.00 87.44 96 SER A N 1
ATOM 733 C CA . SER A 1 96 ? -0.433 -7.120 2.073 1.00 87.44 96 SER A CA 1
ATOM 734 C C . SER A 1 96 ? 0.169 -8.284 1.271 1.00 87.44 96 SER A C 1
ATOM 736 O O . SER A 1 96 ? 0.597 -8.082 0.132 1.00 87.44 96 SER A O 1
ATOM 738 N N . ASP A 1 97 ? 0.089 -9.506 1.806 1.00 89.69 97 ASP A N 1
ATOM 739 C CA . ASP A 1 97 ? 0.641 -10.730 1.196 1.00 89.69 97 ASP A CA 1
ATOM 740 C C . ASP A 1 97 ? -0.116 -11.202 -0.053 1.00 89.69 97 ASP A C 1
ATOM 742 O O . ASP A 1 97 ? 0.418 -11.927 -0.885 1.00 89.69 97 ASP A O 1
ATOM 746 N N . THR A 1 98 ? -1.386 -10.821 -0.189 1.00 89.75 98 THR A N 1
ATOM 747 C CA . THR A 1 98 ? -2.227 -11.205 -1.339 1.00 89.75 98 THR A CA 1
ATOM 748 C C . THR A 1 98 ? -2.149 -10.223 -2.507 1.00 89.75 98 THR A C 1
ATOM 750 O O . THR A 1 98 ? -2.814 -10.438 -3.521 1.00 89.75 98 THR A O 1
ATOM 753 N N . SER A 1 99 ? -1.368 -9.150 -2.372 1.00 90.94 99 SER A N 1
ATOM 754 C CA . SER A 1 99 ? -1.006 -8.264 -3.481 1.00 90.94 99 SER A CA 1
ATOM 755 C C . SER A 1 99 ? 0.360 -8.655 -4.033 1.00 90.94 99 SER A C 1
ATOM 757 O O . SER A 1 99 ? 1.220 -9.122 -3.288 1.00 90.94 99 SER A O 1
ATOM 759 N N . VAL A 1 100 ? 0.578 -8.425 -5.324 1.00 89.56 100 VAL A N 1
ATOM 760 C CA . VAL A 1 100 ? 1.850 -8.737 -5.994 1.00 89.56 100 VAL A CA 1
ATOM 761 C C . VAL A 1 100 ? 2.521 -7.459 -6.470 1.00 89.56 100 VAL A C 1
ATOM 763 O O . VAL A 1 100 ? 1.853 -6.444 -6.668 1.00 89.56 100 VAL A O 1
ATOM 766 N N . PHE A 1 101 ? 3.840 -7.483 -6.630 1.00 89.38 101 PHE A N 1
ATOM 767 C CA . PHE A 1 101 ? 4.547 -6.371 -7.253 1.00 89.38 101 PHE A CA 1
ATOM 768 C C . PHE A 1 101 ? 4.390 -6.418 -8.776 1.00 89.38 101 PHE A C 1
ATOM 770 O O . PHE A 1 101 ? 4.471 -7.483 -9.383 1.00 89.38 101 PHE A O 1
ATOM 777 N N . ASN A 1 102 ? 4.201 -5.254 -9.391 1.00 87.25 102 ASN A N 1
ATOM 778 C CA . ASN A 1 102 ? 4.406 -5.055 -10.816 1.00 87.25 102 ASN A CA 1
ATOM 779 C C . ASN A 1 102 ? 5.917 -4.965 -11.067 1.00 87.25 102 ASN A C 1
ATOM 781 O O . ASN A 1 102 ? 6.501 -3.883 -11.000 1.00 87.25 102 ASN A O 1
ATOM 785 N N . ILE A 1 103 ? 6.546 -6.122 -11.284 1.00 84.88 103 ILE A N 1
ATOM 786 C CA . ILE A 1 103 ? 8.002 -6.232 -11.442 1.00 84.88 103 ILE A CA 1
ATOM 787 C C . ILE A 1 103 ? 8.495 -5.420 -12.642 1.00 84.88 103 ILE A C 1
ATOM 789 O O . ILE A 1 103 ? 9.537 -4.781 -12.533 1.00 84.88 103 ILE A O 1
ATOM 793 N N . ASP A 1 104 ? 7.727 -5.357 -13.732 1.00 80.00 104 ASP A N 1
ATOM 794 C CA . ASP A 1 104 ? 8.089 -4.558 -14.906 1.00 80.00 104 ASP A CA 1
ATOM 795 C C . ASP A 1 104 ? 8.203 -3.075 -14.557 1.00 80.00 104 ASP A C 1
ATOM 797 O O . ASP A 1 104 ? 9.197 -2.436 -14.889 1.00 80.00 104 ASP A O 1
ATOM 801 N N . SER A 1 105 ? 7.214 -2.524 -13.847 1.00 83.81 105 SER A N 1
ATOM 802 C CA . SER A 1 105 ? 7.262 -1.126 -13.407 1.00 83.81 105 SER A CA 1
ATOM 803 C C . SER A 1 105 ? 8.424 -0.865 -12.451 1.00 83.81 105 SER A C 1
ATOM 805 O O . SER A 1 105 ? 9.093 0.152 -12.582 1.00 83.81 105 SER A O 1
ATOM 807 N N . VAL A 1 106 ? 8.710 -1.796 -11.535 1.00 85.12 106 VAL A N 1
ATOM 808 C CA . VAL A 1 106 ? 9.859 -1.676 -10.623 1.00 85.12 106 VAL A CA 1
ATOM 809 C C . VAL A 1 106 ? 11.180 -1.670 -11.403 1.00 85.12 106 VAL A C 1
ATOM 811 O O . VAL A 1 106 ? 12.027 -0.817 -11.164 1.00 85.12 106 VAL A O 1
ATOM 814 N N . LEU A 1 107 ? 11.352 -2.569 -12.374 1.00 82.31 107 LEU A N 1
ATOM 815 C CA . LEU A 1 107 ? 12.567 -2.668 -13.191 1.00 82.31 107 LEU A CA 1
ATOM 816 C C . LEU A 1 107 ? 12.741 -1.518 -14.194 1.00 82.31 107 LEU A C 1
ATOM 818 O O . LEU A 1 107 ? 13.852 -1.288 -14.669 1.00 82.31 107 LEU A O 1
ATOM 822 N N . MET A 1 108 ? 11.665 -0.806 -14.541 1.00 84.75 108 MET A N 1
ATOM 823 C CA . MET A 1 108 ? 11.748 0.417 -15.347 1.00 84.75 108 MET A CA 1
ATOM 824 C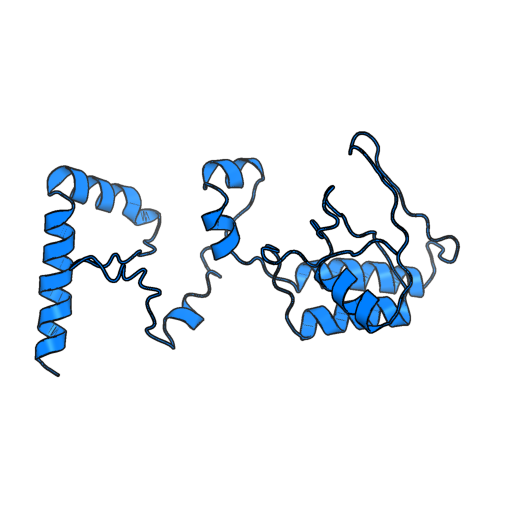 C . MET A 1 108 ? 12.310 1.599 -14.554 1.00 84.75 108 MET A C 1
ATOM 826 O O . MET A 1 108 ? 12.989 2.442 -15.141 1.00 84.75 108 MET A O 1
ATOM 830 N N . ASP A 1 109 ? 12.024 1.658 -13.253 1.00 87.00 109 ASP A N 1
ATOM 831 C CA . ASP A 1 109 ? 12.352 2.805 -12.405 1.00 87.00 109 ASP A CA 1
ATOM 832 C C . ASP A 1 109 ? 13.615 2.579 -11.545 1.00 87.00 109 ASP A C 1
ATOM 834 O O . ASP A 1 109 ? 14.242 3.558 -11.141 1.00 87.00 109 ASP A O 1
ATOM 838 N N . PHE A 1 110 ? 14.033 1.325 -11.308 1.00 84.25 110 PHE A N 1
ATOM 839 C CA . PHE A 1 110 ? 15.187 0.987 -10.461 1.00 84.25 110 PHE A CA 1
ATOM 840 C C . PHE A 1 110 ? 16.165 0.002 -11.115 1.00 84.25 110 PHE A C 1
ATOM 842 O O . PHE A 1 110 ? 15.776 -0.989 -11.737 1.00 84.25 110 PHE A O 1
ATOM 849 N N . SER A 1 111 ? 17.461 0.240 -10.906 1.00 81.56 111 SER A N 1
ATOM 850 C CA . SER A 1 111 ? 18.535 -0.692 -11.266 1.00 81.56 111 SER A CA 1
ATOM 851 C C . SER A 1 111 ? 18.644 -1.869 -10.282 1.00 81.56 111 SER A C 1
ATOM 853 O O . SER A 1 111 ? 18.240 -1.754 -9.122 1.00 81.56 111 SER A O 1
ATOM 855 N N . PRO A 1 112 ? 19.237 -3.009 -10.693 1.00 75.75 112 PRO A N 1
ATOM 856 C CA . PRO A 1 112 ? 19.471 -4.137 -9.791 1.00 75.75 112 PRO A CA 1
ATOM 857 C C . PRO A 1 112 ? 20.287 -3.770 -8.548 1.00 75.75 112 PRO A C 1
ATOM 859 O O . PRO A 1 112 ? 20.009 -4.282 -7.470 1.00 75.75 112 PRO A O 1
ATOM 862 N N . GLU A 1 113 ? 21.276 -2.885 -8.685 1.00 80.69 113 GLU A N 1
ATOM 863 C CA . GLU A 1 113 ? 22.099 -2.421 -7.569 1.00 80.69 113 GLU A CA 1
ATOM 864 C C . GLU A 1 113 ? 21.289 -1.589 -6.562 1.00 80.69 113 GLU A C 1
ATOM 866 O O . GLU A 1 113 ? 21.474 -1.743 -5.359 1.00 80.69 113 GLU A O 1
ATOM 871 N N . GLU A 1 114 ? 20.364 -0.742 -7.027 1.00 86.38 114 GLU A N 1
ATOM 872 C CA . GLU A 1 114 ? 19.464 0.023 -6.149 1.00 86.38 114 GLU A CA 1
ATOM 873 C C . GLU A 1 114 ? 18.475 -0.884 -5.411 1.00 86.38 114 GLU A C 1
ATOM 875 O O . GLU A 1 114 ? 18.210 -0.674 -4.229 1.00 86.38 114 GLU A O 1
ATOM 880 N N . LEU A 1 115 ? 17.959 -1.915 -6.084 1.00 86.06 115 LEU A N 1
ATOM 881 C CA . LEU A 1 115 ? 17.058 -2.893 -5.471 1.00 86.06 115 LEU A CA 1
ATOM 882 C C . LEU A 1 115 ? 17.773 -3.762 -4.424 1.00 86.06 115 LEU A C 1
ATOM 884 O O . LEU A 1 115 ? 17.202 -4.043 -3.369 1.00 86.06 115 LEU A O 1
ATOM 888 N N . ASP A 1 116 ? 19.032 -4.132 -4.674 1.00 84.62 116 ASP A N 1
ATOM 889 C CA . ASP A 1 116 ? 19.864 -4.900 -3.738 1.00 84.62 116 ASP A CA 1
ATOM 890 C C . ASP A 1 116 ? 20.112 -4.137 -2.428 1.00 84.62 116 ASP A C 1
ATOM 892 O O . ASP A 1 116 ? 20.065 -4.719 -1.346 1.00 84.62 116 ASP A O 1
ATOM 896 N N . MET A 1 117 ? 20.260 -2.806 -2.493 1.00 91.75 117 MET A N 1
ATOM 897 C CA . MET A 1 117 ? 20.382 -1.963 -1.294 1.00 91.75 117 MET A CA 1
ATOM 898 C C . MET A 1 117 ? 19.174 -2.064 -0.353 1.00 91.75 117 MET A C 1
ATOM 900 O O . MET A 1 117 ? 19.293 -1.718 0.824 1.00 91.75 117 MET A O 1
ATOM 904 N N . TRP A 1 118 ? 18.012 -2.478 -0.864 1.00 92.19 118 TRP A N 1
ATOM 905 C CA . TRP A 1 118 ? 16.776 -2.650 -0.097 1.00 92.19 118 TRP A CA 1
ATOM 906 C C . TRP A 1 118 ? 16.427 -4.123 0.140 1.00 92.19 118 TRP A C 1
ATOM 908 O O . TRP A 1 118 ? 15.311 -4.409 0.573 1.00 92.19 118 TRP A O 1
ATOM 918 N N . GLU A 1 119 ? 17.355 -5.044 -0.148 1.00 90.81 119 GLU A N 1
ATOM 919 C CA . GLU A 1 119 ? 17.137 -6.497 -0.087 1.00 90.81 119 GLU A CA 1
ATOM 920 C C . GLU A 1 119 ? 15.885 -6.922 -0.883 1.00 90.81 119 GLU A C 1
ATOM 922 O O . GLU A 1 119 ? 15.171 -7.862 -0.526 1.00 90.81 119 GLU A O 1
ATOM 927 N N . PHE A 1 120 ? 15.581 -6.195 -1.965 1.00 85.25 120 PHE A N 1
ATOM 928 C CA . PHE A 1 120 ? 14.417 -6.469 -2.792 1.00 85.25 120 PHE A CA 1
ATOM 929 C C . PHE A 1 120 ? 14.730 -7.610 -3.758 1.00 85.25 120 PHE A C 1
ATOM 931 O O . PHE A 1 120 ? 15.230 -7.413 -4.869 1.00 85.25 120 PHE A O 1
ATOM 938 N N . GLU A 1 121 ? 14.429 -8.830 -3.322 1.00 78.75 121 GLU A N 1
ATOM 939 C CA . GLU A 1 121 ? 14.569 -10.014 -4.157 1.00 78.75 121 GLU A CA 1
ATOM 940 C C . GLU A 1 121 ? 13.468 -10.055 -5.219 1.00 78.75 121 GLU A C 1
ATOM 942 O O . GLU A 1 121 ? 12.279 -10.210 -4.932 1.00 78.75 121 GLU A O 1
ATOM 947 N N . ILE A 1 122 ? 13.876 -9.962 -6.483 1.00 69.75 122 ILE A N 1
ATOM 948 C CA . ILE A 1 122 ? 12.998 -10.309 -7.593 1.00 69.75 122 ILE A CA 1
ATOM 949 C C . ILE A 1 122 ? 12.991 -11.827 -7.691 1.00 69.75 122 ILE A C 1
ATOM 951 O O . ILE A 1 122 ? 13.976 -12.440 -8.113 1.00 69.75 122 ILE A O 1
ATOM 955 N N . ASP A 1 123 ? 11.863 -12.432 -7.326 1.00 61.53 123 ASP A N 1
ATOM 956 C CA . ASP A 1 123 ? 11.622 -13.841 -7.597 1.00 61.53 123 ASP A CA 1
ATOM 957 C C . ASP A 1 123 ? 11.482 -14.048 -9.110 1.00 61.53 123 ASP A C 1
ATOM 959 O O . ASP A 1 123 ? 10.396 -14.017 -9.690 1.00 61.53 123 ASP A O 1
ATOM 963 N N . THR A 1 124 ? 12.625 -14.249 -9.764 1.00 54.09 124 THR A N 1
ATOM 964 C CA . THR A 1 124 ? 12.697 -14.528 -11.203 1.00 54.09 124 THR A CA 1
ATOM 965 C C . THR A 1 124 ? 11.956 -15.805 -11.604 1.00 54.09 124 THR A C 1
ATOM 967 O O . THR A 1 124 ? 11.684 -15.980 -12.788 1.00 54.09 124 THR A O 1
ATOM 970 N N . ALA A 1 125 ? 11.598 -16.678 -10.651 1.00 46.34 125 ALA A N 1
ATOM 971 C CA . ALA A 1 125 ? 10.799 -17.870 -10.919 1.00 46.34 125 ALA A CA 1
ATOM 972 C C . ALA A 1 125 ? 9.296 -17.566 -11.057 1.00 46.34 125 ALA A C 1
ATOM 974 O O . ALA A 1 125 ? 8.580 -18.366 -11.655 1.00 46.34 125 ALA A O 1
ATOM 975 N N . ASN A 1 126 ? 8.835 -16.420 -10.539 1.00 40.62 126 ASN A N 1
ATOM 976 C CA . ASN A 1 126 ? 7.456 -15.927 -10.630 1.00 40.62 126 ASN A CA 1
ATOM 977 C C . ASN A 1 126 ? 7.321 -14.665 -11.500 1.00 40.62 126 ASN A C 1
ATOM 979 O O . ASN A 1 126 ? 6.248 -14.060 -11.532 1.00 40.62 126 ASN A O 1
ATOM 983 N N . ILE A 1 127 ? 8.373 -14.273 -12.234 1.00 49.19 127 ILE A N 1
ATOM 984 C CA . ILE A 1 127 ? 8.174 -13.459 -13.437 1.00 49.19 127 ILE A CA 1
ATOM 985 C C . ILE A 1 127 ? 7.26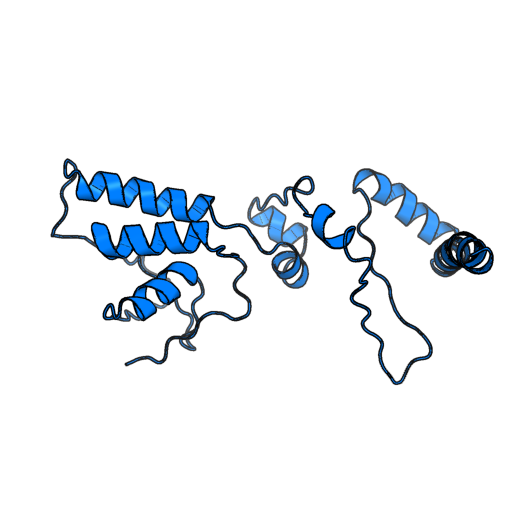8 -14.300 -14.324 1.00 49.19 127 ILE A C 1
ATOM 987 O O . ILE A 1 127 ? 7.664 -15.373 -14.781 1.00 49.19 127 ILE A O 1
ATOM 991 N N . ASP A 1 128 ? 6.034 -13.841 -14.479 1.00 45.16 128 ASP A N 1
ATOM 992 C CA . ASP A 1 128 ? 4.971 -14.482 -15.233 1.00 45.16 128 ASP A CA 1
ATOM 993 C C . ASP A 1 128 ? 5.282 -14.453 -16.740 1.00 45.16 128 ASP A C 1
ATOM 995 O O . ASP A 1 128 ? 4.584 -13.851 -17.548 1.00 45.16 128 ASP A O 1
ATOM 999 N N . LEU A 1 129 ? 6.335 -15.174 -17.122 1.00 43.12 129 LEU A N 1
ATOM 1000 C CA . LEU A 1 129 ? 6.596 -15.668 -18.469 1.00 43.12 129 LEU A CA 1
ATOM 1001 C C . LEU A 1 129 ? 5.445 -16.560 -18.974 1.00 43.12 129 LEU A C 1
ATOM 1003 O O . LEU A 1 129 ? 5.439 -16.926 -20.146 1.00 43.12 129 LEU A O 1
ATOM 1007 N N . LEU A 1 130 ? 4.473 -16.931 -18.126 1.00 37.00 130 LEU A N 1
ATOM 1008 C CA . LEU A 1 130 ? 3.317 -17.733 -18.524 1.00 37.00 130 LEU A CA 1
ATOM 1009 C C . LEU A 1 130 ? 2.207 -16.882 -19.161 1.00 37.00 130 LEU A C 1
ATOM 1011 O O . LEU A 1 130 ? 1.459 -17.423 -19.971 1.00 37.00 130 LEU A O 1
ATOM 1015 N N . SER A 1 131 ? 2.141 -15.569 -18.914 1.00 40.34 131 SER A N 1
ATOM 1016 C CA . SER A 1 131 ? 1.193 -14.688 -19.619 1.00 40.34 131 SER A CA 1
ATOM 1017 C C . SER A 1 131 ? 1.751 -14.064 -20.909 1.00 40.34 131 SER A C 1
ATOM 1019 O O . SER A 1 131 ? 0.979 -13.796 -21.832 1.00 40.34 131 SER A O 1
ATOM 1021 N N . GLU A 1 132 ? 3.074 -13.908 -21.050 1.00 39.53 132 GLU A N 1
ATOM 1022 C CA . GLU A 1 132 ? 3.677 -13.394 -22.297 1.00 39.53 132 GLU A CA 1
ATOM 1023 C C . GLU A 1 132 ? 3.797 -14.456 -23.403 1.00 39.53 132 GLU A C 1
ATOM 1025 O O . GLU A 1 132 ? 3.777 -14.125 -24.592 1.00 39.53 132 GLU A O 1
ATOM 1030 N N . VAL A 1 133 ? 3.841 -15.743 -23.042 1.00 40.38 133 VAL A N 1
ATOM 1031 C CA . VAL A 1 133 ? 3.892 -16.842 -24.021 1.00 40.38 133 VAL A CA 1
ATOM 1032 C C . VAL A 1 133 ? 2.510 -17.166 -24.606 1.00 40.38 133 VAL A C 1
ATOM 1034 O O . VAL A 1 133 ? 2.430 -17.626 -25.745 1.00 40.38 133 VAL A O 1
ATOM 1037 N N . GLU A 1 134 ? 1.404 -16.865 -23.915 1.00 38.41 134 GLU A N 1
ATOM 1038 C CA . GLU A 1 134 ? 0.061 -17.139 -24.457 1.00 38.41 134 GLU A CA 1
ATOM 1039 C C . GLU A 1 134 ? -0.461 -16.075 -25.438 1.00 38.41 134 GLU A C 1
ATOM 1041 O O . GLU A 1 134 ? -1.477 -16.313 -26.097 1.00 38.41 134 GLU A O 1
ATOM 1046 N N . 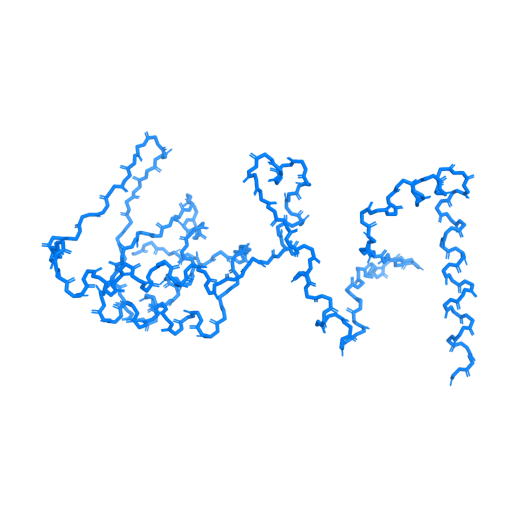GLN A 1 135 ? 0.233 -14.942 -25.626 1.00 40.78 135 GLN A N 1
ATOM 1047 C CA . GLN A 1 135 ? -0.196 -13.926 -26.600 1.00 40.78 135 GLN A CA 1
ATOM 1048 C C . GLN A 1 135 ? 0.848 -13.407 -27.589 1.00 40.78 135 GLN A C 1
ATOM 1050 O O . GLN A 1 135 ? 0.479 -12.525 -28.354 1.00 40.78 135 GLN A O 1
ATOM 1055 N N . ASN A 1 136 ? 2.080 -13.940 -27.672 1.00 44.56 136 ASN A N 1
ATOM 1056 C CA . ASN A 1 136 ? 3.038 -13.629 -28.764 1.00 44.56 136 ASN A CA 1
ATOM 1057 C C . ASN A 1 136 ? 3.073 -12.135 -29.180 1.00 44.56 136 ASN A C 1
ATOM 1059 O O . ASN A 1 136 ? 3.203 -11.789 -30.356 1.00 44.56 136 ASN A O 1
ATOM 1063 N N . GLY A 1 137 ? 2.886 -11.240 -28.213 1.00 39.31 137 GLY A N 1
ATOM 1064 C CA . GLY A 1 137 ? 2.597 -9.834 -28.438 1.00 39.31 137 GLY A CA 1
ATOM 1065 C C . GLY A 1 137 ? 3.754 -9.017 -27.922 1.00 39.31 137 GLY A C 1
ATOM 1066 O O . GLY A 1 137 ? 3.658 -8.421 -26.855 1.00 39.31 137 GLY A O 1
ATOM 1067 N N . PHE A 1 138 ? 4.863 -9.011 -28.660 1.00 43.97 138 PHE A N 1
ATOM 1068 C CA . PHE A 1 138 ? 5.977 -8.122 -28.357 1.00 43.97 138 PHE A CA 1
ATOM 1069 C C . PHE A 1 138 ? 5.455 -6.679 -28.278 1.00 43.97 138 PHE A C 1
ATOM 1071 O O . PHE A 1 138 ? 4.888 -6.167 -29.250 1.00 43.97 138 PHE A O 1
ATOM 1078 N N . LYS A 1 139 ? 5.651 -5.994 -27.143 1.00 42.28 139 LYS A N 1
ATOM 1079 C CA . LYS A 1 139 ? 5.487 -4.535 -27.071 1.00 42.28 139 LYS A CA 1
ATOM 1080 C C . LYS A 1 139 ? 6.628 -3.888 -27.853 1.00 42.28 139 LYS A C 1
ATOM 1082 O O . LYS A 1 139 ? 7.638 -3.473 -27.293 1.00 42.28 139 LYS A O 1
ATOM 1087 N N . ASN A 1 140 ? 6.474 -3.821 -29.168 1.00 47.16 140 ASN A N 1
ATOM 1088 C CA . ASN A 1 140 ? 7.380 -3.067 -30.015 1.00 47.16 140 ASN A CA 1
ATOM 1089 C C . ASN A 1 140 ? 7.160 -1.571 -29.764 1.00 47.16 140 ASN A C 1
ATOM 1091 O O . ASN A 1 140 ? 6.064 -1.057 -29.983 1.00 47.16 140 ASN A O 1
ATOM 1095 N N . ALA A 1 141 ? 8.212 -0.844 -29.394 1.00 43.31 141 ALA A N 1
ATOM 1096 C CA . ALA A 1 141 ? 8.276 0.581 -29.689 1.00 43.31 141 ALA A CA 1
ATOM 1097 C C . ALA A 1 141 ? 8.628 0.722 -31.179 1.00 43.31 141 ALA A C 1
ATOM 1099 O O . ALA A 1 141 ? 9.795 0.860 -31.543 1.00 43.31 141 ALA A O 1
ATOM 1100 N N . VAL A 1 142 ? 7.632 0.608 -32.063 1.00 43.22 142 VAL A N 1
ATOM 1101 C CA . VAL A 1 142 ? 7.817 0.992 -33.469 1.00 43.22 142 VAL A CA 1
ATOM 1102 C C . VAL A 1 142 ? 7.772 2.512 -33.516 1.00 43.22 142 VAL A C 1
ATOM 1104 O O . VAL A 1 142 ? 6.731 3.119 -33.281 1.00 43.22 142 VAL A O 1
ATOM 1107 N N . ASN A 1 143 ? 8.910 3.142 -33.783 1.00 44.44 143 ASN A N 1
ATOM 1108 C CA . ASN A 1 143 ? 8.934 4.559 -34.107 1.00 44.44 143 ASN A CA 1
ATOM 1109 C C . ASN A 1 143 ? 8.513 4.685 -35.581 1.00 44.44 143 ASN A C 1
ATOM 1111 O O . ASN A 1 143 ? 9.247 4.218 -36.446 1.00 44.44 143 ASN A O 1
ATOM 1115 N N . GLU A 1 144 ? 7.353 5.286 -35.880 1.00 49.50 144 GLU A N 1
ATOM 1116 C CA . GLU A 1 144 ? 6.767 5.382 -37.242 1.00 49.50 144 GLU A CA 1
ATOM 1117 C C . GLU A 1 144 ? 7.680 6.067 -38.286 1.00 49.50 144 GLU A C 1
ATOM 1119 O O . GLU A 1 144 ? 7.375 6.086 -39.475 1.00 49.50 144 GLU A O 1
ATOM 1124 N N . SER A 1 145 ? 8.813 6.620 -37.852 1.00 48.50 145 SER A N 1
ATOM 1125 C CA . SER A 1 145 ? 9.819 7.302 -38.671 1.00 48.50 145 SER A CA 1
ATOM 1126 C C . SER A 1 145 ? 11.094 6.482 -38.943 1.00 48.50 145 SER A C 1
ATOM 1128 O O . SER A 1 145 ? 12.029 7.004 -39.549 1.00 48.50 145 SER A O 1
ATOM 1130 N N . SER A 1 146 ? 11.160 5.223 -38.494 1.00 52.88 146 SER A N 1
ATOM 1131 C CA . SER A 1 146 ? 12.356 4.372 -38.545 1.00 52.88 146 SER A CA 1
ATOM 1132 C C . SER A 1 146 ? 12.063 3.026 -39.212 1.00 52.88 146 SER A C 1
ATOM 1134 O O . SER A 1 146 ? 11.155 2.316 -38.791 1.00 52.88 146 SER A O 1
ATOM 1136 N N . ASP A 1 147 ? 12.905 2.614 -40.165 1.00 65.44 147 ASP A N 1
ATOM 1137 C CA . ASP A 1 147 ? 12.884 1.265 -40.769 1.00 65.44 147 ASP A CA 1
ATOM 1138 C C . ASP A 1 147 ? 13.361 0.155 -39.797 1.00 65.44 147 ASP A C 1
ATOM 1140 O O . ASP A 1 147 ? 13.539 -1.001 -40.180 1.00 65.44 147 ASP A O 1
ATOM 1144 N N . LEU A 1 148 ? 13.614 0.503 -38.531 1.00 58.31 148 LEU A N 1
ATOM 1145 C CA . LEU A 1 148 ? 14.132 -0.375 -37.482 1.00 58.31 148 LEU A CA 1
ATOM 1146 C C . LEU A 1 148 ? 13.181 -0.398 -36.281 1.00 58.31 148 LEU A C 1
ATOM 1148 O O . LEU A 1 148 ? 12.750 0.658 -35.810 1.00 58.31 148 LEU A O 1
ATOM 1152 N N . PHE A 1 149 ? 12.945 -1.593 -35.739 1.00 63.19 149 PHE A N 1
ATOM 1153 C CA . PHE A 1 149 ? 12.304 -1.815 -34.442 1.00 63.19 149 PHE A CA 1
ATOM 1154 C C . PHE A 1 149 ? 13.277 -2.532 -33.495 1.00 63.19 149 PHE A C 1
ATOM 1156 O O . PHE A 1 149 ? 14.203 -3.212 -33.941 1.00 63.19 149 PHE A O 1
ATOM 1163 N N . THR A 1 150 ? 13.089 -2.375 -32.184 1.00 61.09 150 THR A N 1
ATOM 1164 C CA . THR A 1 150 ? 13.926 -3.018 -31.157 1.00 61.09 150 THR A CA 1
ATOM 1165 C C . THR A 1 150 ? 13.146 -4.064 -30.376 1.00 61.09 150 THR A C 1
ATOM 1167 O O . THR A 1 150 ? 12.004 -3.823 -29.991 1.00 61.09 150 THR A O 1
ATOM 1170 N N . LEU A 1 151 ? 13.804 -5.189 -30.093 1.00 64.81 151 LEU A N 1
ATOM 1171 C CA . LEU A 1 151 ? 13.306 -6.277 -29.255 1.00 64.81 151 LEU A CA 1
ATOM 1172 C C . LEU A 1 151 ? 14.177 -6.388 -28.002 1.00 64.81 151 LEU A C 1
ATOM 1174 O O . LEU A 1 151 ? 15.404 -6.435 -28.106 1.00 64.81 151 LEU A O 1
ATOM 1178 N N . SER A 1 152 ? 13.536 -6.452 -26.838 1.00 62.34 152 SER A N 1
ATOM 1179 C CA . SER A 1 152 ? 14.197 -6.706 -25.556 1.00 62.34 152 SER A CA 1
ATOM 1180 C C . SER A 1 152 ? 13.930 -8.144 -25.130 1.00 62.34 152 SER A C 1
ATOM 1182 O O . SER A 1 152 ? 12.784 -8.584 -25.131 1.00 62.34 152 SER A O 1
ATOM 1184 N N . PHE A 1 153 ? 14.984 -8.868 -24.759 1.00 72.25 153 PHE A N 1
ATOM 1185 C CA . PHE A 1 153 ? 14.898 -10.247 -24.284 1.00 72.25 153 PHE A CA 1
ATOM 1186 C C . PHE A 1 153 ? 15.374 -10.326 -22.836 1.00 72.25 153 PHE A C 1
ATOM 1188 O O . PHE A 1 153 ? 16.410 -9.752 -22.493 1.00 72.25 153 PHE A O 1
ATOM 1195 N N . ALA A 1 154 ? 14.665 -11.090 -22.007 1.00 65.56 154 ALA A N 1
ATOM 1196 C CA . ALA A 1 154 ? 15.179 -11.532 -20.719 1.00 65.56 154 ALA A CA 1
ATOM 1197 C C . ALA A 1 154 ? 16.001 -12.813 -20.926 1.00 65.56 154 ALA A C 1
ATOM 1199 O O . ALA A 1 154 ? 15.518 -13.787 -21.502 1.00 65.56 154 ALA A O 1
ATOM 1200 N N . LEU A 1 155 ? 17.253 -12.813 -20.469 1.00 72.94 155 LEU A N 1
ATOM 1201 C CA . LEU A 1 155 ? 18.146 -13.970 -20.546 1.00 72.94 155 LEU A CA 1
ATOM 1202 C C . LEU A 1 155 ? 18.501 -14.449 -19.133 1.00 72.94 155 LEU A C 1
ATOM 1204 O O . LEU A 1 155 ? 18.644 -13.615 -18.234 1.00 72.94 155 LEU A O 1
ATOM 1208 N N . PRO A 1 156 ? 18.691 -15.766 -18.913 1.00 72.31 156 PRO A N 1
ATOM 1209 C CA . PRO A 1 156 ? 19.134 -16.275 -17.622 1.00 72.31 156 PRO A CA 1
ATOM 1210 C C . PRO A 1 156 ? 20.431 -15.599 -17.169 1.00 72.31 156 PRO A C 1
ATOM 1212 O O . PRO A 1 156 ? 21.398 -15.526 -17.930 1.00 72.31 156 PRO A O 1
ATOM 1215 N N . LYS A 1 157 ? 20.485 -15.163 -15.903 1.00 61.34 157 LYS A N 1
ATOM 1216 C CA . LYS A 1 157 ? 21.668 -14.492 -15.330 1.00 61.34 157 LYS A CA 1
ATOM 1217 C C . LYS A 1 157 ? 22.941 -15.335 -15.462 1.00 61.34 157 LYS A C 1
ATOM 1219 O O . LYS A 1 157 ? 24.018 -14.778 -15.652 1.00 61.34 157 LYS A O 1
ATOM 1224 N N . SER A 1 158 ? 22.813 -16.663 -15.423 1.00 79.69 158 SER A N 1
ATOM 1225 C CA . SER A 1 158 ? 23.919 -17.608 -15.624 1.00 79.69 158 SER A CA 1
ATOM 1226 C C . SER A 1 158 ? 24.611 -17.477 -16.983 1.00 79.69 158 SER A C 1
ATOM 1228 O O . SER A 1 158 ? 25.772 -17.842 -17.091 1.00 79.69 158 SER A O 1
ATOM 1230 N N . MET A 1 159 ? 23.933 -16.941 -18.002 1.00 80.75 159 MET A N 1
ATOM 1231 C CA . MET A 1 159 ? 24.470 -16.769 -19.357 1.00 80.75 159 MET A CA 1
ATOM 1232 C C . MET A 1 159 ? 25.072 -15.375 -19.588 1.00 80.75 159 MET A C 1
ATOM 1234 O O . MET A 1 159 ? 25.550 -15.091 -20.686 1.00 80.75 159 MET A O 1
ATOM 1238 N N . LYS A 1 160 ? 25.041 -14.480 -18.587 1.00 81.25 160 LYS A N 1
ATOM 1239 C CA . LYS A 1 160 ? 25.476 -13.082 -18.738 1.00 81.25 160 LYS A CA 1
ATOM 1240 C C . LYS A 1 160 ? 26.903 -12.985 -19.275 1.00 81.25 160 LYS A C 1
ATOM 1242 O O . LYS A 1 160 ? 27.144 -12.269 -20.244 1.00 81.25 160 LYS A O 1
ATOM 1247 N N . GLU A 1 161 ? 27.833 -13.714 -18.665 1.00 86.88 161 GLU A N 1
ATOM 1248 C CA . GLU A 1 161 ? 29.251 -13.671 -19.038 1.00 86.88 161 GLU A CA 1
ATOM 1249 C C . GLU A 1 161 ? 29.478 -14.176 -20.466 1.00 86.88 161 GLU A C 1
ATOM 1251 O O . GLU A 1 161 ? 30.204 -13.541 -21.233 1.00 86.88 161 GLU A O 1
ATOM 1256 N N . ASP A 1 162 ? 28.797 -15.254 -20.853 1.00 90.19 162 ASP A N 1
ATOM 1257 C CA . ASP A 1 162 ? 28.909 -15.849 -22.185 1.00 90.19 162 ASP A CA 1
ATOM 1258 C C . ASP A 1 162 ? 28.350 -14.927 -23.274 1.00 90.19 162 ASP A C 1
ATOM 1260 O O . ASP A 1 162 ? 28.985 -14.716 -24.312 1.00 90.19 162 ASP A O 1
ATOM 1264 N N . VAL A 1 163 ? 27.183 -14.323 -23.029 1.00 86.50 163 VAL A N 1
ATOM 1265 C CA . VAL A 1 163 ? 26.538 -13.401 -23.974 1.00 86.50 163 VAL A CA 1
ATOM 1266 C C . VAL A 1 163 ? 27.352 -12.116 -24.110 1.00 86.50 163 VAL A C 1
ATOM 1268 O O . VAL A 1 163 ? 27.614 -11.666 -25.228 1.00 86.50 163 VAL A O 1
ATOM 1271 N N . GLU A 1 164 ? 27.832 -11.547 -23.001 1.00 85.62 164 GLU A N 1
ATOM 1272 C CA . GLU A 1 164 ? 28.722 -10.385 -23.046 1.00 85.62 164 GLU A CA 1
ATOM 1273 C C . GLU A 1 164 ? 30.032 -10.695 -23.777 1.00 85.62 164 GLU A C 1
ATOM 1275 O O . GLU A 1 164 ? 30.501 -9.880 -24.576 1.00 85.62 164 GLU A O 1
ATOM 1280 N N . ALA A 1 165 ? 30.633 -11.861 -23.525 1.00 90.38 165 ALA A N 1
ATOM 1281 C CA . ALA A 1 165 ? 31.854 -12.287 -24.195 1.00 90.38 165 ALA A CA 1
ATOM 1282 C C . ALA A 1 165 ? 31.632 -12.465 -25.702 1.00 90.38 165 ALA A C 1
ATOM 1284 O O . ALA A 1 165 ? 32.465 -12.027 -26.503 1.00 90.38 165 ALA A O 1
ATOM 1285 N N . TYR A 1 166 ? 30.498 -13.047 -26.100 1.00 90.19 166 TYR A N 1
ATOM 1286 C CA . TYR A 1 166 ? 30.126 -13.184 -27.503 1.00 90.19 166 TYR A CA 1
ATOM 1287 C C . TYR A 1 166 ? 29.955 -11.820 -28.173 1.00 90.19 166 TYR A C 1
ATOM 1289 O O . TYR A 1 166 ? 30.543 -11.595 -29.230 1.00 90.19 166 TYR A O 1
ATOM 1297 N N . ILE A 1 167 ? 29.210 -10.893 -27.563 1.00 89.31 167 ILE A N 1
ATOM 1298 C CA . ILE A 1 167 ? 28.986 -9.550 -28.121 1.00 89.31 167 ILE A CA 1
ATOM 1299 C C . ILE A 1 167 ? 30.306 -8.778 -28.216 1.00 89.31 167 ILE A C 1
ATOM 1301 O O . ILE A 1 167 ? 30.564 -8.137 -29.233 1.00 89.31 167 ILE A O 1
ATOM 1305 N N . LYS A 1 168 ? 31.180 -8.870 -27.206 1.00 86.75 168 LYS A N 1
ATOM 1306 C CA . LYS A 1 168 ? 32.512 -8.239 -27.233 1.00 86.75 168 LYS A CA 1
ATOM 1307 C C . LYS A 1 168 ? 33.389 -8.795 -28.356 1.00 86.75 168 LYS A C 1
ATOM 1309 O O . LYS A 1 168 ? 34.117 -8.034 -28.987 1.00 86.75 168 LYS A O 1
ATOM 1314 N N . ARG A 1 169 ? 33.337 -10.108 -28.602 1.00 91.44 169 ARG A N 1
ATOM 1315 C CA . ARG A 1 169 ? 34.167 -10.775 -29.616 1.00 91.44 169 ARG A CA 1
ATOM 1316 C C . ARG A 1 169 ? 33.634 -10.595 -31.036 1.00 91.44 169 ARG A C 1
ATOM 1318 O O . ARG A 1 169 ? 34.425 -10.409 -31.952 1.00 91.44 169 ARG A O 1
ATOM 1325 N N . ASN A 1 170 ? 32.322 -10.695 -31.216 1.00 86.50 170 ASN A N 1
ATOM 1326 C CA . ASN A 1 170 ? 31.698 -10.825 -32.532 1.00 86.50 170 ASN A CA 1
ATOM 1327 C C . ASN A 1 170 ? 30.888 -9.587 -32.932 1.00 86.50 170 ASN A C 1
ATOM 1329 O O . ASN A 1 170 ? 30.517 -9.457 -34.091 1.00 86.50 170 ASN A O 1
ATOM 1333 N N . GLY A 1 171 ? 30.630 -8.664 -32.009 1.00 80.12 171 GLY A N 1
ATOM 1334 C CA . GLY A 1 171 ? 29.767 -7.515 -32.242 1.00 80.12 171 GLY A CA 1
ATOM 1335 C C . GLY A 1 171 ? 28.281 -7.867 -32.151 1.00 80.12 171 GLY A C 1
ATOM 1336 O O . GLY A 1 171 ? 27.844 -8.976 -32.460 1.00 80.12 171 GLY A O 1
ATOM 1337 N N . LYS A 1 172 ? 27.489 -6.879 -31.733 1.00 78.62 172 LYS A N 1
ATOM 1338 C CA . LYS A 1 172 ? 26.026 -6.975 -31.618 1.00 78.62 172 LYS A CA 1
ATOM 1339 C C . LYS A 1 172 ? 25.337 -7.305 -32.949 1.00 78.62 172 LYS A C 1
ATOM 1341 O O . LYS A 1 172 ? 24.388 -8.077 -32.954 1.00 78.62 172 LYS A O 1
ATOM 1346 N N . ASP A 1 173 ? 25.865 -6.815 -34.070 1.00 81.69 173 ASP A N 1
ATOM 1347 C CA . ASP A 1 173 ? 25.270 -7.033 -35.395 1.00 81.69 173 ASP A CA 1
ATOM 1348 C C . ASP A 1 173 ? 25.292 -8.511 -35.806 1.00 81.69 173 ASP A C 1
ATOM 1350 O O . ASP A 1 173 ? 24.349 -8.990 -36.429 1.00 81.69 173 ASP A O 1
ATOM 1354 N N . ASN A 1 174 ? 26.321 -9.265 -35.401 1.00 84.88 174 ASN A N 1
ATOM 1355 C CA . ASN A 1 174 ? 26.387 -10.702 -35.668 1.00 84.88 174 ASN A CA 1
ATOM 1356 C C . ASN A 1 174 ? 25.344 -11.487 -34.872 1.00 84.88 174 ASN A C 1
ATOM 1358 O O . ASN A 1 174 ? 24.766 -12.431 -35.403 1.00 84.88 174 ASN A O 1
ATOM 1362 N N . LEU A 1 175 ? 25.060 -11.082 -33.631 1.00 84.94 175 LEU A N 1
ATOM 1363 C CA . LEU A 1 175 ? 23.974 -11.680 -32.855 1.00 84.94 175 LEU A CA 1
ATOM 1364 C C . LEU A 1 175 ? 22.616 -11.393 -33.514 1.00 84.94 175 LEU A C 1
ATOM 1366 O O . LEU A 1 175 ? 21.807 -12.303 -33.666 1.00 84.94 175 LEU A O 1
ATOM 1370 N N . THR A 1 176 ? 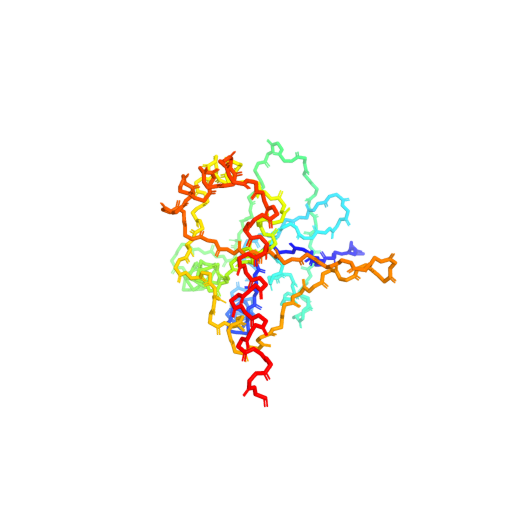22.400 -10.160 -33.980 1.00 82.56 176 THR A N 1
ATOM 1371 C CA . THR A 1 176 ? 21.195 -9.786 -34.735 1.00 82.56 176 THR A CA 1
ATOM 1372 C C . THR A 1 176 ? 21.044 -10.622 -36.009 1.00 82.56 176 THR A C 1
ATOM 1374 O O . THR A 1 176 ? 19.969 -11.156 -36.265 1.00 82.56 176 THR A O 1
ATOM 1377 N N . GLN A 1 177 ? 22.116 -10.794 -36.789 1.00 82.62 177 GLN A N 1
ATOM 1378 C CA . GLN A 1 177 ? 22.094 -11.621 -38.001 1.00 82.62 177 GLN A CA 1
ATOM 1379 C C . GLN A 1 177 ? 21.860 -13.102 -37.699 1.00 82.62 177 GLN A C 1
ATOM 1381 O O . GLN A 1 177 ? 21.136 -13.751 -38.446 1.00 82.62 177 GLN A O 1
ATOM 1386 N N . LEU A 1 178 ? 22.415 -13.630 -36.603 1.00 85.75 178 LEU A N 1
ATOM 1387 C CA . LEU A 1 178 ? 22.155 -14.999 -36.159 1.00 85.75 178 LEU A CA 1
ATOM 1388 C C . LEU A 1 178 ? 20.657 -15.204 -35.896 1.00 85.75 178 LEU A C 1
ATOM 1390 O O . LEU A 1 178 ? 20.064 -16.124 -36.456 1.00 85.75 178 LEU A O 1
ATOM 1394 N N . ILE A 1 179 ? 20.045 -14.298 -35.123 1.00 83.81 179 ILE A N 1
ATOM 1395 C CA . ILE A 1 179 ? 18.610 -14.321 -34.811 1.00 83.81 179 ILE A CA 1
ATOM 1396 C C . ILE A 1 179 ? 17.781 -14.235 -36.097 1.00 83.81 179 ILE A C 1
ATOM 1398 O O . ILE A 1 179 ? 16.916 -15.077 -36.306 1.00 83.81 179 ILE A O 1
ATOM 1402 N N . ILE A 1 180 ? 18.068 -13.279 -36.989 1.00 82.75 180 ILE A N 1
ATOM 1403 C CA . ILE A 1 180 ? 17.365 -13.150 -38.279 1.00 82.75 180 ILE A CA 1
ATOM 1404 C C . ILE A 1 180 ? 17.511 -14.435 -39.102 1.00 82.75 180 ILE A C 1
ATOM 1406 O O . ILE A 1 180 ? 16.533 -14.947 -39.636 1.00 82.75 180 ILE A O 1
ATOM 1410 N N . SER A 1 181 ? 18.725 -14.978 -39.200 1.00 82.12 181 SER A N 1
ATOM 1411 C CA . SER A 1 181 ? 19.009 -16.133 -40.052 1.00 82.12 181 SER A CA 1
ATOM 1412 C C . SER A 1 181 ? 18.334 -17.420 -39.590 1.00 82.12 181 SER A C 1
ATOM 1414 O O . SER A 1 181 ? 18.030 -18.261 -40.432 1.00 82.12 181 SER A O 1
ATOM 1416 N N . GLU A 1 182 ? 18.099 -17.565 -38.288 1.00 82.19 182 GLU A N 1
ATOM 1417 C CA . GLU A 1 182 ? 17.466 -18.750 -37.714 1.00 82.19 182 GLU A CA 1
ATOM 1418 C C . GLU A 1 182 ? 15.943 -18.576 -37.659 1.00 82.19 182 GLU A C 1
ATOM 1420 O O . GLU A 1 182 ? 15.191 -19.423 -38.128 1.00 82.19 182 GLU A O 1
ATOM 1425 N N . VAL A 1 183 ? 15.478 -17.423 -37.169 1.00 76.25 183 VAL A N 1
ATOM 1426 C CA . VAL A 1 183 ? 14.053 -17.160 -36.930 1.00 76.25 183 VAL A CA 1
ATOM 1427 C C . VAL A 1 183 ? 13.305 -16.813 -38.221 1.00 76.25 183 VAL A C 1
ATOM 1429 O O . VAL A 1 183 ? 12.195 -17.300 -38.432 1.00 76.25 183 VAL A O 1
ATOM 1432 N N . CYS A 1 184 ? 13.880 -15.998 -39.115 1.00 70.12 184 CYS A N 1
ATOM 1433 C CA . CYS A 1 184 ? 13.197 -15.620 -40.358 1.00 70.12 184 CYS A CA 1
ATOM 1434 C C . CYS A 1 184 ? 13.210 -16.742 -41.405 1.00 70.12 184 CYS A C 1
ATOM 1436 O O . CYS A 1 184 ? 12.285 -16.807 -42.209 1.00 70.12 184 CYS A O 1
ATOM 1438 N N . ARG A 1 185 ? 14.190 -17.660 -41.380 1.00 64.06 185 ARG A N 1
ATOM 1439 C CA . ARG A 1 185 ? 14.167 -18.846 -42.257 1.00 64.06 185 ARG A CA 1
ATOM 1440 C C . ARG A 1 185 ? 13.012 -19.786 -41.931 1.00 64.06 185 ARG A C 1
ATOM 1442 O O . ARG A 1 185 ? 12.369 -20.279 -42.850 1.00 64.06 185 ARG A O 1
ATOM 1449 N N . ASP A 1 186 ? 12.723 -19.999 -40.651 1.00 56.81 186 ASP A N 1
ATOM 1450 C CA . ASP A 1 186 ? 11.605 -20.849 -40.222 1.00 56.81 186 ASP A CA 1
ATOM 1451 C C . ASP A 1 186 ? 10.230 -20.214 -40.497 1.00 56.81 186 ASP A C 1
ATOM 1453 O O . ASP A 1 186 ? 9.234 -20.926 -40.647 1.00 56.81 186 ASP A O 1
ATOM 1457 N N . ALA A 1 187 ? 10.164 -18.884 -40.603 1.00 56.66 187 ALA A N 1
ATOM 1458 C CA . ALA A 1 187 ? 8.937 -18.153 -40.915 1.00 56.66 187 ALA A CA 1
ATOM 1459 C C . ALA A 1 187 ? 8.554 -18.195 -42.408 1.00 56.66 187 ALA A C 1
ATOM 1461 O O . ALA A 1 187 ? 7.373 -18.089 -42.719 1.00 56.66 187 ALA A O 1
ATOM 1462 N N . GLU A 1 188 ? 9.510 -18.378 -43.326 1.00 52.44 188 GLU A N 1
ATOM 1463 C CA . GLU A 1 188 ? 9.248 -18.488 -44.776 1.00 52.44 188 GLU A CA 1
ATOM 1464 C C . GLU A 1 188 ? 8.752 -19.885 -45.210 1.00 52.44 188 GLU A C 1
ATOM 1466 O O . GLU A 1 188 ? 8.301 -20.061 -46.341 1.00 52.44 188 GLU A O 1
ATOM 1471 N N . VAL A 1 189 ? 8.829 -20.890 -44.329 1.00 50.78 189 VAL A N 1
ATOM 1472 C CA . VAL A 1 189 ? 8.445 -22.291 -44.610 1.00 50.78 189 VAL A CA 1
ATOM 1473 C C . VAL A 1 189 ? 7.001 -22.610 -44.162 1.00 50.78 189 VAL A C 1
ATOM 1475 O O . VAL A 1 189 ? 6.522 -23.730 -44.355 1.00 50.78 189 VAL A O 1
ATOM 1478 N N . LYS A 1 190 ? 6.271 -21.634 -43.608 1.00 41.62 190 LYS A N 1
ATOM 1479 C CA . LYS A 1 190 ? 4.845 -21.730 -43.239 1.00 41.62 190 LYS A CA 1
ATOM 1480 C C . LYS A 1 190 ? 3.986 -20.782 -44.066 1.00 41.62 190 LYS A C 1
ATOM 1482 O O . LYS A 1 190 ? 2.831 -21.178 -44.342 1.00 41.62 190 LYS A O 1
#